Protein AF-A0A1W9Q109-F1 (afdb_monomer_lite)

Sequence (215 aa):
MAVRHGTGKEAVAGGRSQRMLMDFLLQLFREHYTFASALVQYGVYITSGLLFLNGLWISLKALRWLWKVDDKDIKEQVGTELYIDDPLIVTVVKAFCGATANHGDAVDPAFVADATRQLAENFFETRFMEPLTMSSNLLPPLGFIGTVFGMILIFLAKVNPGSELNTIGLGAALFTTLAALVLFVILEIIKMWLVRLCRKRIEEGLMAAEELTGS

Secondary structure (DSSP, 8-state):
------SSSHHHHHHHHHHHHHHHHHHHHHHTHHHHHHHHHHHHHHHHHHHHHHHHHHHHHHHHHT----HHHHHHHTTS---TTS-HHHHHHHHHHHHHHHHGGGS-HHHHHHHHHHHHHHHHIIIIIHHHHHHHHHHHHHHHHHHHHHHHHHHHTT--TTSHHHHHHHHHHHHHHHHHHHHHHHHHHHHHHHHHHHHHHHHHHHHHHHHHH--

Radius of gyration: 28.99 Å; chains: 1; bounding box: 58×76×69 Å

Structure (mmCIF, N/CA/C/O backbone):
data_AF-A0A1W9Q109-F1
#
_entry.id   AF-A0A1W9Q109-F1
#
loop_
_atom_site.group_PDB
_atom_site.id
_atom_site.type_symbol
_atom_site.label_atom_id
_atom_site.label_alt_id
_atom_site.label_comp_id
_atom_site.label_asym_id
_atom_site.label_entity_id
_atom_site.label_seq_id
_atom_site.pdbx_PDB_ins_code
_atom_site.Cartn_x
_atom_site.Cartn_y
_atom_site.Cartn_z
_atom_site.occupancy
_atom_site.B_iso_or_equiv
_atom_site.auth_seq_id
_atom_site.auth_comp_id
_atom_site.auth_asym_id
_atom_site.auth_atom_id
_atom_site.pdbx_PDB_model_num
ATOM 1 N N . MET A 1 1 ? -13.641 65.318 30.552 1.00 42.44 1 MET A N 1
ATOM 2 C CA . MET A 1 1 ? -12.642 64.354 30.041 1.00 42.44 1 MET A CA 1
ATOM 3 C C . MET A 1 1 ? -13.306 62.984 30.006 1.00 42.44 1 MET A C 1
ATOM 5 O O . MET A 1 1 ? -14.048 62.670 30.926 1.00 42.44 1 MET A O 1
ATOM 9 N N . ALA A 1 2 ? -13.194 62.294 28.875 1.00 42.19 2 ALA A N 1
ATOM 10 C CA . ALA A 1 2 ? -14.172 61.336 28.369 1.00 42.19 2 ALA A CA 1
ATOM 11 C C . ALA A 1 2 ? -14.159 59.936 29.015 1.00 42.19 2 ALA A C 1
ATOM 13 O O . ALA A 1 2 ? -13.131 59.420 29.440 1.00 42.19 2 ALA A O 1
ATOM 14 N N . VAL A 1 3 ? -15.354 59.344 28.984 1.00 51.78 3 VAL A N 1
ATOM 15 C CA . VAL A 1 3 ? -15.753 57.951 29.228 1.00 51.78 3 VAL A CA 1
ATOM 16 C C . VAL A 1 3 ? -14.905 56.940 28.446 1.00 51.78 3 VAL A C 1
ATOM 18 O O . VAL A 1 3 ? -14.773 57.089 27.235 1.00 51.78 3 VAL A O 1
ATOM 21 N N . ARG A 1 4 ? -14.487 55.837 29.090 1.00 44.09 4 ARG A N 1
ATOM 22 C CA . ARG A 1 4 ? -14.437 54.489 28.481 1.00 44.09 4 ARG A CA 1
ATOM 23 C C . ARG A 1 4 ? -14.649 53.400 29.541 1.00 44.09 4 ARG A C 1
ATOM 25 O O . ARG A 1 4 ? -13.716 52.958 30.198 1.00 44.09 4 ARG A O 1
ATOM 32 N N . HIS A 1 5 ? -15.896 52.954 29.660 1.00 50.53 5 HIS A N 1
ATOM 33 C CA . HIS A 1 5 ? -16.287 51.683 30.269 1.00 50.53 5 HIS A CA 1
ATOM 34 C C . HIS A 1 5 ? -16.799 50.802 29.127 1.00 50.53 5 HIS A C 1
ATOM 36 O O . HIS A 1 5 ? -17.808 51.138 28.511 1.00 50.53 5 HIS A O 1
ATOM 42 N N . GLY A 1 6 ? -16.120 49.700 28.815 1.00 54.47 6 GLY A N 1
ATOM 43 C CA . GLY A 1 6 ? -16.631 48.765 27.815 1.00 54.47 6 GLY A CA 1
ATOM 44 C C . GLY A 1 6 ? -15.594 47.784 27.305 1.00 54.47 6 GLY A C 1
ATOM 45 O O . GLY A 1 6 ? -15.072 48.005 26.228 1.00 54.47 6 GLY A O 1
ATOM 46 N N . THR A 1 7 ? -15.338 46.713 28.062 1.00 51.22 7 THR A N 1
ATOM 47 C CA . THR A 1 7 ? -14.743 45.445 27.584 1.00 51.22 7 THR A CA 1
ATOM 48 C C . THR A 1 7 ? -14.826 44.397 28.706 1.00 51.22 7 THR A C 1
ATOM 50 O O . THR A 1 7 ? -13.846 44.071 29.361 1.00 51.22 7 THR A O 1
ATOM 53 N N . GLY A 1 8 ? -16.025 43.888 29.003 1.00 48.22 8 GLY A N 1
ATOM 54 C CA . GLY A 1 8 ? -16.172 42.849 30.041 1.00 48.22 8 GLY A CA 1
ATOM 55 C C . GLY A 1 8 ? -17.355 41.897 29.882 1.00 48.22 8 GLY A C 1
ATOM 56 O O . GLY A 1 8 ? -17.360 40.829 30.486 1.00 48.22 8 GLY A O 1
ATOM 57 N N . LYS A 1 9 ? -18.354 42.237 29.058 1.00 47.84 9 LYS A N 1
ATOM 58 C CA . LYS A 1 9 ? -19.561 41.409 28.894 1.00 47.84 9 LYS A CA 1
ATOM 59 C C . LYS A 1 9 ? -19.466 40.359 27.781 1.00 47.84 9 LYS A C 1
ATOM 61 O O . LYS A 1 9 ? -20.185 39.369 27.850 1.00 47.84 9 LYS A O 1
ATOM 66 N N . GLU A 1 10 ? -18.561 40.507 26.814 1.00 46.16 10 GLU A N 1
ATOM 67 C CA . GLU A 1 10 ? -18.490 39.584 25.667 1.00 46.16 10 GLU A CA 1
ATOM 68 C C . GLU A 1 10 ? -17.709 38.290 25.961 1.00 46.16 10 GLU A C 1
ATOM 70 O O . GLU A 1 10 ? -18.103 37.220 25.504 1.00 46.16 10 GLU A O 1
ATOM 75 N N . ALA A 1 11 ? -16.687 38.330 26.825 1.00 48.56 11 ALA A N 1
ATOM 76 C CA . ALA A 1 11 ? -15.915 37.136 27.196 1.00 48.56 11 ALA A CA 1
ATOM 77 C C . ALA A 1 11 ? -16.698 36.139 28.083 1.00 48.56 11 ALA A C 1
ATOM 79 O O . ALA A 1 11 ? -16.413 34.943 28.093 1.00 48.56 11 ALA A O 1
ATOM 80 N N . VAL A 1 12 ? -17.718 36.609 28.813 1.00 52.19 12 VAL A N 1
ATOM 81 C CA . VAL A 1 12 ? -18.524 35.778 29.730 1.00 52.19 12 VAL A CA 1
ATOM 82 C C . VAL A 1 12 ? -19.648 35.034 28.993 1.00 52.19 12 VAL A C 1
ATOM 84 O O . VAL A 1 12 ? -20.048 33.946 29.411 1.00 52.19 12 VAL A O 1
ATOM 87 N N . ALA A 1 13 ? -20.139 35.576 27.874 1.00 52.56 13 ALA A N 1
ATOM 88 C CA . ALA A 1 13 ? -21.222 34.975 27.095 1.00 52.56 13 ALA A CA 1
ATOM 89 C C . ALA A 1 13 ? -20.764 33.729 26.310 1.00 52.56 13 ALA A C 1
ATOM 91 O O . ALA A 1 13 ? -21.443 32.700 26.344 1.00 52.56 13 ALA A O 1
ATOM 92 N N . GLY A 1 14 ? -19.574 33.771 25.693 1.00 55.56 14 GLY A N 1
ATOM 93 C CA . GLY A 1 14 ? -19.016 32.636 24.941 1.00 55.56 14 GLY A CA 1
ATOM 94 C C . GLY A 1 14 ? -18.761 31.397 25.810 1.00 55.56 14 GLY A C 1
ATOM 95 O O . GLY A 1 14 ? -19.144 30.283 25.450 1.00 55.56 14 GLY A O 1
ATOM 96 N N . GLY A 1 15 ? -18.223 31.594 27.020 1.00 58.22 15 GLY A N 1
ATOM 97 C CA . GLY A 1 15 ? -17.950 30.506 27.967 1.00 58.22 15 GLY A CA 1
ATOM 98 C C . GLY A 1 15 ? -19.192 29.898 28.633 1.00 58.22 15 GLY A C 1
ATOM 99 O O . GLY A 1 15 ? -19.094 28.830 29.239 1.00 58.22 15 GLY A O 1
ATOM 100 N N . ARG A 1 16 ? -20.358 30.556 28.554 1.00 64.75 16 ARG A N 1
ATOM 101 C CA . ARG A 1 16 ? -21.637 30.032 29.068 1.00 64.75 16 ARG A CA 1
ATOM 102 C C . ARG A 1 16 ? -22.371 29.212 28.008 1.00 64.75 16 ARG A C 1
ATOM 104 O O . ARG A 1 16 ? -22.942 28.180 28.340 1.00 64.75 16 ARG A O 1
ATOM 111 N N . SER A 1 17 ? -22.284 29.632 26.743 1.00 67.25 17 SER A N 1
ATOM 112 C CA . SER A 1 17 ? -22.828 28.886 25.604 1.00 67.25 17 SER A CA 1
ATOM 113 C C . SER A 1 17 ? -22.067 27.582 25.356 1.00 67.25 17 SER A C 1
ATOM 115 O O . SER A 1 17 ? -22.699 26.550 25.167 1.00 67.25 17 SER A O 1
ATOM 117 N N . GLN A 1 18 ? -20.728 27.588 25.425 1.00 70.81 18 GLN A N 1
ATOM 118 C CA . GLN A 1 18 ? -19.941 26.349 25.314 1.00 70.81 18 GLN A CA 1
ATOM 119 C C . GLN A 1 18 ? -20.195 25.380 26.472 1.00 70.81 18 GLN A C 1
ATOM 121 O O . GLN A 1 18 ? -20.257 24.177 26.245 1.00 70.81 18 GLN A O 1
ATOM 126 N N . ARG A 1 19 ? -20.381 25.889 27.699 1.00 73.69 19 ARG A N 1
ATOM 127 C CA . ARG A 1 19 ? -20.730 25.046 28.852 1.00 73.69 19 ARG A CA 1
ATOM 128 C C . ARG A 1 19 ? -22.109 24.416 28.703 1.00 73.69 19 ARG A C 1
ATOM 130 O O . ARG A 1 19 ? -22.207 23.210 28.834 1.00 73.69 19 ARG A O 1
ATOM 137 N N . MET A 1 20 ? -23.129 25.183 28.309 1.00 76.56 20 MET A N 1
ATOM 138 C CA . MET A 1 20 ? -24.459 24.620 28.035 1.00 76.56 20 MET A CA 1
ATOM 139 C C . MET A 1 20 ? -24.446 23.580 26.910 1.00 76.56 20 MET A C 1
ATOM 141 O O . MET A 1 20 ? -25.119 22.563 27.021 1.00 76.56 20 MET A O 1
ATOM 145 N N . LEU A 1 21 ? -23.676 23.812 25.842 1.00 73.94 21 LEU A N 1
ATOM 146 C CA . LEU A 1 21 ? -23.572 22.873 24.723 1.00 73.94 21 LEU A CA 1
ATOM 147 C C . LEU A 1 21 ? -22.835 21.593 25.146 1.00 73.94 21 LEU A C 1
ATOM 149 O O . LEU A 1 21 ? -23.262 20.497 24.802 1.00 73.94 21 LEU A O 1
ATOM 153 N N . MET A 1 22 ? -21.779 21.721 25.951 1.00 71.56 22 MET A N 1
ATOM 154 C CA . MET A 1 22 ? -21.054 20.583 26.512 1.00 71.56 22 MET A CA 1
ATOM 155 C C . MET A 1 22 ? -21.902 19.795 27.515 1.00 71.56 22 MET A C 1
ATOM 157 O O . MET A 1 22 ? -21.940 18.574 27.429 1.00 71.56 22 MET A O 1
ATOM 161 N N . ASP A 1 23 ? -22.637 20.468 28.401 1.00 77.00 23 ASP A N 1
ATOM 162 C CA . ASP A 1 23 ? -23.540 19.830 29.363 1.00 77.00 23 ASP A CA 1
ATOM 163 C C . ASP A 1 23 ? -24.692 19.111 28.645 1.00 77.00 23 ASP A C 1
ATOM 165 O O . ASP A 1 23 ? -25.004 17.969 28.977 1.00 77.00 23 ASP A O 1
ATOM 169 N N . PHE A 1 24 ? -25.260 19.726 27.601 1.00 76.06 24 PHE A N 1
ATOM 170 C CA . PHE A 1 24 ? -26.281 19.110 26.752 1.00 76.06 24 PHE A CA 1
ATOM 171 C C . PHE A 1 24 ? -25.746 17.882 26.006 1.00 76.06 24 PHE A C 1
ATOM 173 O O . PHE A 1 24 ? -26.381 16.829 26.027 1.00 76.06 24 PHE A O 1
ATOM 180 N N . LEU A 1 25 ? -24.558 17.980 25.394 1.00 69.31 25 LEU A N 1
ATOM 181 C CA . LEU A 1 25 ? -23.915 16.839 24.740 1.00 69.31 25 LEU A CA 1
ATOM 182 C C . LEU A 1 25 ? -23.663 15.718 25.745 1.00 69.31 25 LEU A C 1
ATOM 184 O O . LEU A 1 25 ? -24.035 14.581 25.486 1.00 69.31 25 LEU A O 1
ATOM 188 N N . LEU A 1 26 ? -23.093 16.023 26.910 1.00 68.62 26 LEU A N 1
ATOM 189 C CA . LEU A 1 26 ? -22.832 15.034 27.954 1.00 68.62 26 LEU A CA 1
ATOM 190 C C . LEU A 1 26 ? -24.117 14.359 28.436 1.00 68.62 26 LEU A C 1
ATOM 192 O O . LEU A 1 26 ? -24.116 13.151 28.664 1.00 68.62 26 LEU A O 1
ATOM 196 N N . GLN A 1 27 ? -25.211 15.106 28.568 1.00 71.56 27 GLN A N 1
ATOM 197 C CA . GLN A 1 27 ? -26.499 14.565 28.988 1.00 71.56 27 GLN A CA 1
ATOM 198 C C . GLN A 1 27 ? -27.088 13.629 27.922 1.00 71.56 27 GLN A C 1
ATOM 200 O O . GLN A 1 27 ? -27.487 12.514 28.251 1.00 71.56 27 GLN A O 1
ATOM 205 N N . LEU A 1 28 ? -27.020 14.021 26.647 1.00 67.81 28 LEU A N 1
ATOM 206 C CA . LEU A 1 28 ? -27.484 13.228 25.505 1.00 67.81 28 LEU A CA 1
ATOM 207 C C . LEU A 1 28 ? -26.630 11.961 25.296 1.00 67.81 28 LEU A C 1
ATOM 209 O O . LEU A 1 28 ? -27.160 10.872 25.077 1.00 67.81 28 LEU A O 1
ATOM 213 N N . PHE A 1 29 ? -25.306 12.068 25.452 1.00 66.06 29 PHE A N 1
ATOM 214 C CA . PHE A 1 29 ? -24.382 10.927 25.423 1.00 66.06 29 PHE A CA 1
ATOM 215 C C . PHE A 1 29 ? -24.599 9.968 26.596 1.00 66.06 29 PHE A C 1
ATOM 217 O O . PHE A 1 29 ? -24.426 8.761 26.440 1.00 66.06 29 PHE A O 1
ATOM 224 N N . ARG A 1 30 ? -24.976 10.481 27.770 1.00 66.62 30 ARG A N 1
ATOM 225 C CA . ARG A 1 30 ? -25.246 9.660 28.954 1.00 66.62 30 ARG A CA 1
ATOM 226 C C . ARG A 1 30 ? -26.548 8.875 28.823 1.00 66.62 30 ARG A C 1
ATOM 228 O O . ARG A 1 30 ? -26.600 7.727 29.252 1.00 66.62 30 ARG A O 1
ATOM 235 N N . GLU A 1 31 ? -27.569 9.478 28.222 1.00 70.06 31 GLU A N 1
ATOM 236 C CA . GLU A 1 31 ? -28.873 8.845 27.997 1.00 70.06 31 GLU A CA 1
ATOM 237 C C . GLU A 1 31 ? -28.822 7.786 26.878 1.00 70.06 31 GLU A C 1
ATOM 239 O O . GLU A 1 31 ? -29.506 6.766 26.950 1.00 70.06 31 GLU A O 1
ATOM 244 N N . HIS A 1 32 ? -27.935 7.967 25.889 1.00 74.50 32 HIS A N 1
ATOM 245 C CA . HIS A 1 32 ? -27.794 7.087 24.721 1.00 74.50 32 HIS A CA 1
ATOM 246 C C . HIS A 1 32 ? -26.377 6.506 24.539 1.00 74.50 32 HIS A C 1
ATOM 248 O O . HIS A 1 32 ? -25.882 6.387 23.415 1.00 74.50 32 HIS A O 1
ATOM 254 N N . TYR A 1 33 ? -25.707 6.117 25.628 1.00 70.88 33 TYR A N 1
ATOM 255 C CA . TYR A 1 33 ? -24.295 5.696 25.589 1.00 70.88 33 TYR A CA 1
ATOM 256 C C . TYR A 1 33 ? -24.029 4.474 24.689 1.00 70.88 33 TYR A C 1
ATOM 258 O O . TYR A 1 33 ? -23.012 4.428 23.995 1.00 70.88 33 TYR A O 1
ATOM 266 N N . THR A 1 34 ? -24.942 3.497 24.659 1.00 71.19 34 THR A N 1
ATOM 267 C CA . THR A 1 34 ? -24.826 2.299 23.808 1.00 71.19 34 THR A CA 1
ATOM 268 C C . THR A 1 34 ? -24.889 2.659 22.330 1.00 71.19 34 THR A C 1
ATOM 270 O O . THR A 1 34 ? -24.078 2.180 21.539 1.00 71.19 34 THR A O 1
ATOM 273 N N . PHE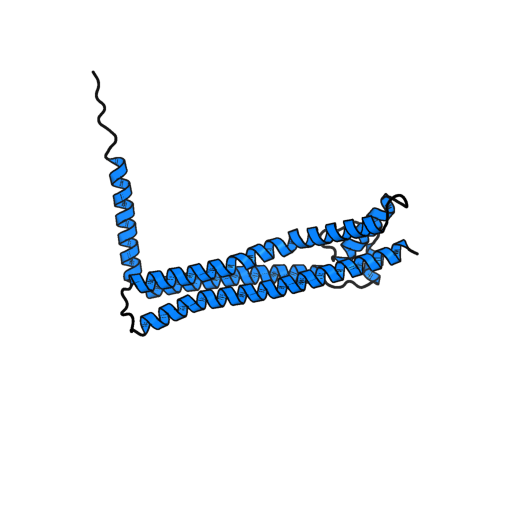 A 1 35 ? -25.811 3.550 21.964 1.00 77.62 35 PHE A N 1
ATOM 274 C CA . PHE A 1 35 ? -25.971 4.038 20.599 1.00 77.62 35 PHE A CA 1
ATOM 275 C C . PHE A 1 35 ? -24.762 4.865 20.154 1.00 77.62 35 PHE A C 1
ATOM 277 O O . PHE A 1 35 ? -24.224 4.638 19.073 1.00 77.62 35 PHE A O 1
ATOM 284 N N . ALA A 1 36 ? -24.282 5.771 21.008 1.00 75.50 36 ALA A N 1
ATOM 285 C CA . ALA A 1 36 ? -23.093 6.572 20.745 1.00 75.50 36 ALA A CA 1
ATOM 286 C C . ALA A 1 36 ? -21.836 5.711 20.535 1.00 75.50 36 ALA A C 1
ATOM 288 O O . ALA A 1 36 ? -21.070 5.945 19.600 1.00 75.50 36 ALA A O 1
ATOM 289 N N . SER A 1 37 ? -21.640 4.692 21.378 1.00 75.62 37 SER A N 1
ATOM 290 C CA . SER A 1 37 ? -20.513 3.763 21.263 1.00 75.62 37 SER A CA 1
ATOM 291 C C . SER A 1 37 ? -20.575 2.965 19.967 1.00 75.62 37 SER A C 1
ATOM 293 O O . SER A 1 37 ? -19.591 2.923 19.227 1.00 75.62 37 SER A O 1
ATOM 295 N N . ALA A 1 38 ? -21.750 2.418 19.644 1.00 79.44 38 ALA A N 1
ATOM 296 C CA . ALA A 1 38 ? -21.966 1.698 18.399 1.00 79.44 38 ALA A CA 1
ATOM 297 C C . ALA A 1 38 ? -21.691 2.593 17.183 1.00 79.44 38 ALA A C 1
ATOM 299 O O . ALA A 1 38 ? -20.982 2.180 16.273 1.00 79.44 38 ALA A O 1
ATOM 300 N N . LEU A 1 39 ? -22.186 3.834 17.178 1.00 85.12 39 LEU A N 1
ATOM 301 C CA . LEU A 1 39 ? -21.997 4.768 16.067 1.00 85.12 39 LEU A CA 1
ATOM 302 C C . LEU A 1 39 ? -20.516 5.076 15.820 1.00 85.12 39 LEU A C 1
ATOM 304 O O . LEU A 1 39 ? -20.073 5.056 14.672 1.00 85.12 39 LEU A O 1
ATOM 308 N N . VAL A 1 40 ? -19.735 5.300 16.881 1.00 83.19 40 VAL A N 1
ATOM 309 C CA . VAL A 1 40 ? -18.287 5.522 16.750 1.00 83.19 40 VAL A CA 1
ATOM 310 C C . VAL A 1 40 ? -17.579 4.264 16.248 1.00 83.19 40 VAL A C 1
ATOM 312 O O . VAL A 1 40 ? -16.771 4.354 15.327 1.00 83.19 40 VAL A O 1
ATOM 315 N N . GLN A 1 41 ? -17.900 3.089 16.797 1.00 84.06 41 GLN A N 1
ATOM 316 C CA . GLN A 1 41 ? -17.313 1.821 16.349 1.00 84.06 41 GLN A CA 1
ATOM 317 C C . GLN A 1 41 ? -17.624 1.547 14.874 1.00 84.06 41 GLN A C 1
ATOM 319 O O . GLN A 1 41 ? -16.712 1.257 14.102 1.00 84.06 41 GLN A O 1
ATOM 324 N N . TYR A 1 42 ? -18.879 1.721 14.450 1.00 88.06 42 TYR A N 1
ATOM 325 C CA . TYR A 1 42 ? -19.272 1.615 13.044 1.00 88.06 42 TYR A CA 1
ATOM 326 C C . TYR A 1 42 ? -18.544 2.635 12.171 1.00 88.06 42 TYR A C 1
ATOM 328 O O . TYR A 1 42 ? -18.054 2.270 11.105 1.00 88.06 42 TYR A O 1
ATOM 336 N N . GLY A 1 43 ? -18.413 3.885 12.620 1.00 89.44 43 GLY A N 1
ATOM 337 C CA . GLY A 1 43 ? -17.662 4.913 11.899 1.00 89.44 43 GLY A CA 1
ATOM 338 C C . GLY A 1 43 ? -16.199 4.521 11.680 1.00 89.44 43 GLY A C 1
ATOM 339 O O . GLY A 1 43 ? -15.684 4.637 10.564 1.00 89.44 43 GLY A O 1
ATOM 340 N N . VAL A 1 44 ? -15.547 3.983 12.714 1.00 89.69 44 VAL A N 1
ATOM 341 C CA . VAL A 1 44 ? -14.172 3.471 12.642 1.00 89.69 44 VAL A CA 1
ATOM 342 C C . VAL A 1 44 ? -14.080 2.270 11.702 1.00 89.69 44 VAL A C 1
ATOM 344 O O . VAL A 1 44 ? -13.199 2.257 10.843 1.00 89.69 44 VAL A O 1
ATOM 347 N N . TYR A 1 45 ? -14.992 1.297 11.789 1.00 90.88 45 TYR A N 1
ATOM 348 C CA . TYR A 1 45 ? -14.993 0.132 10.898 1.00 90.88 45 TYR A CA 1
ATOM 349 C C . TYR A 1 45 ? -15.229 0.497 9.435 1.00 90.88 45 TYR A C 1
ATOM 351 O O . TYR A 1 45 ? -14.493 0.027 8.572 1.00 90.88 45 TYR A O 1
ATOM 359 N N . ILE A 1 46 ? -16.212 1.354 9.148 1.00 93.44 46 ILE A N 1
ATOM 360 C CA . ILE A 1 46 ? -16.522 1.791 7.783 1.00 93.44 46 ILE A CA 1
ATOM 361 C C . ILE A 1 46 ? -15.330 2.547 7.203 1.00 93.44 46 ILE A C 1
ATOM 363 O O . ILE A 1 46 ? -14.877 2.227 6.108 1.00 93.44 46 ILE A O 1
ATOM 367 N N . THR A 1 47 ? -14.775 3.504 7.948 1.00 93.12 47 THR A N 1
ATOM 368 C CA . THR A 1 47 ? -13.634 4.298 7.474 1.00 93.12 47 THR A CA 1
ATOM 369 C C . THR A 1 47 ? -12.395 3.423 7.276 1.00 93.12 47 THR A C 1
ATOM 371 O O . THR A 1 47 ? -11.732 3.529 6.247 1.00 93.12 47 THR A O 1
ATOM 374 N N . SER A 1 48 ? -12.116 2.499 8.205 1.00 92.12 48 SER A N 1
ATOM 375 C CA . SER A 1 48 ? -10.996 1.553 8.082 1.00 92.12 48 SER A CA 1
ATOM 376 C C . SER A 1 48 ? -11.179 0.629 6.879 1.00 92.12 48 SER A C 1
ATOM 378 O O . SER A 1 48 ? -10.239 0.403 6.121 1.00 92.12 48 SER A O 1
ATOM 380 N N . GLY A 1 49 ? -12.399 0.130 6.667 1.00 92.25 49 GLY A N 1
ATOM 381 C CA . GLY A 1 49 ? -12.750 -0.694 5.515 1.00 92.25 49 GLY A CA 1
ATOM 382 C C . GLY A 1 49 ? -12.592 0.057 4.195 1.00 92.25 49 GLY A C 1
ATOM 383 O O . GLY A 1 49 ? -12.008 -0.479 3.260 1.00 92.25 49 GLY A O 1
ATOM 384 N N . LEU A 1 50 ? -13.038 1.314 4.120 1.00 94.94 50 LEU A N 1
ATOM 385 C CA . LEU A 1 50 ? -12.879 2.154 2.930 1.00 94.94 50 LEU A CA 1
ATOM 386 C C . LEU A 1 50 ? -11.406 2.444 2.620 1.00 94.94 50 LEU A C 1
ATOM 388 O O . LEU A 1 50 ? -10.994 2.313 1.468 1.00 94.94 50 LEU A O 1
ATOM 392 N N . LEU A 1 51 ? -10.602 2.785 3.633 1.00 93.56 51 LEU A N 1
ATOM 393 C CA . LEU A 1 51 ? -9.156 2.979 3.473 1.00 93.56 51 LEU A CA 1
ATOM 394 C C . LEU A 1 51 ? -8.469 1.697 2.998 1.00 93.56 51 LEU A C 1
ATOM 396 O O . LEU A 1 51 ? -7.648 1.735 2.082 1.00 93.56 51 LEU A O 1
ATOM 400 N N . PHE A 1 52 ? -8.844 0.556 3.575 1.00 94.38 52 PHE A N 1
ATOM 401 C CA . PHE A 1 52 ? -8.307 -0.738 3.180 1.00 94.38 52 PHE A CA 1
ATOM 402 C C . PHE A 1 52 ? -8.678 -1.108 1.739 1.00 94.38 52 PHE A C 1
ATOM 404 O O . PHE A 1 52 ? -7.805 -1.494 0.966 1.00 94.38 52 PHE A O 1
ATOM 411 N N . LEU A 1 53 ? -9.945 -0.949 1.349 1.00 95.38 53 LEU A N 1
ATOM 412 C CA . LEU A 1 53 ? -10.404 -1.216 -0.017 1.00 95.38 53 LEU A CA 1
ATOM 413 C C . LEU A 1 53 ? -9.725 -0.296 -1.036 1.00 95.38 53 LEU A C 1
ATOM 415 O O . LEU A 1 53 ? -9.357 -0.756 -2.115 1.00 95.38 53 LEU A O 1
ATOM 419 N N . ASN A 1 54 ? -9.508 0.975 -0.689 1.00 94.00 54 ASN A N 1
ATOM 420 C CA . ASN A 1 54 ? -8.739 1.898 -1.518 1.00 94.00 54 ASN A CA 1
ATOM 421 C C . ASN A 1 54 ? -7.284 1.417 -1.684 1.00 94.00 54 ASN A C 1
ATOM 423 O O . ASN A 1 54 ? -6.807 1.262 -2.808 1.00 94.00 54 ASN A O 1
ATOM 427 N N . GLY A 1 55 ? -6.607 1.070 -0.584 1.00 92.19 55 GLY A N 1
ATOM 428 C CA . GLY A 1 55 ? -5.253 0.508 -0.627 1.00 92.19 55 GLY A CA 1
ATOM 429 C C . GLY A 1 55 ? -5.165 -0.782 -1.452 1.00 92.19 55 GLY A C 1
ATOM 430 O O . GLY A 1 55 ? -4.247 -0.957 -2.258 1.00 92.19 55 GLY A O 1
ATOM 431 N N . LEU A 1 56 ? -6.158 -1.663 -1.330 1.00 93.81 56 LEU A N 1
ATOM 432 C CA . LEU A 1 56 ? -6.245 -2.890 -2.117 1.00 93.81 56 LEU A CA 1
ATOM 433 C C . LEU A 1 56 ? -6.443 -2.590 -3.610 1.00 93.81 56 LEU A C 1
ATOM 435 O O . LEU A 1 56 ? -5.790 -3.195 -4.456 1.00 93.81 56 LEU A O 1
ATOM 439 N N . TRP A 1 57 ? -7.294 -1.622 -3.947 1.00 93.81 57 TRP A N 1
ATOM 440 C CA . TRP A 1 57 ? -7.522 -1.196 -5.326 1.00 93.81 57 TRP A CA 1
ATOM 441 C C . TRP A 1 57 ? -6.261 -0.614 -5.978 1.00 93.81 57 TRP A C 1
ATOM 443 O O . TRP A 1 57 ? -5.929 -0.970 -7.111 1.00 93.81 57 TRP A O 1
ATOM 453 N N . ILE A 1 58 ? -5.519 0.233 -5.258 1.00 92.00 58 ILE A N 1
ATOM 454 C CA . ILE A 1 58 ? -4.227 0.771 -5.717 1.00 92.00 58 ILE A CA 1
ATOM 455 C C . ILE A 1 58 ? -3.224 -0.366 -5.918 1.00 92.00 58 ILE A C 1
ATOM 457 O O . ILE A 1 58 ? -2.534 -0.406 -6.934 1.00 92.00 58 ILE A O 1
ATOM 461 N N . SER A 1 59 ? -3.197 -1.331 -5.000 1.00 92.25 59 SER A N 1
ATOM 462 C CA . SER A 1 59 ? -2.329 -2.508 -5.089 1.00 92.25 59 SER A CA 1
ATOM 463 C C . SER A 1 59 ? -2.649 -3.374 -6.314 1.00 92.25 59 SER A C 1
ATOM 465 O O . SER A 1 59 ? -1.737 -3.848 -6.987 1.00 92.25 59 SER A O 1
ATOM 467 N N . LEU A 1 60 ? -3.930 -3.540 -6.663 1.00 92.25 60 LEU A N 1
ATOM 468 C CA . LEU A 1 60 ? -4.350 -4.233 -7.887 1.00 92.25 60 LEU A CA 1
ATOM 469 C C . LEU A 1 60 ? -3.937 -3.473 -9.152 1.00 92.25 60 LEU A C 1
ATOM 471 O O . LEU A 1 60 ? -3.512 -4.097 -10.123 1.00 92.25 60 LEU A O 1
ATOM 475 N N . LYS A 1 61 ? -4.030 -2.138 -9.152 1.00 89.81 61 LYS A N 1
ATOM 476 C CA . LYS A 1 61 ? -3.525 -1.310 -10.258 1.00 89.81 61 LYS A CA 1
ATOM 477 C C . LYS A 1 61 ? -2.011 -1.438 -10.413 1.00 89.81 61 LYS A C 1
ATOM 479 O O . LYS A 1 61 ? -1.547 -1.663 -11.525 1.00 89.81 61 LYS A O 1
ATOM 484 N N . ALA A 1 62 ? -1.270 -1.368 -9.308 1.00 90.75 62 ALA A N 1
ATOM 485 C CA . ALA A 1 62 ? 0.175 -1.570 -9.294 1.00 90.75 62 ALA A CA 1
ATOM 486 C C . ALA A 1 62 ? 0.541 -2.962 -9.826 1.00 90.75 62 ALA A C 1
ATOM 488 O O . ALA A 1 62 ? 1.424 -3.092 -10.663 1.00 90.75 62 ALA A O 1
ATOM 489 N N . LEU A 1 63 ? -0.187 -4.004 -9.411 1.00 91.25 63 LEU A N 1
ATOM 490 C CA . LEU A 1 63 ? 0.037 -5.363 -9.897 1.00 91.25 63 LEU A CA 1
ATOM 491 C C . LEU A 1 63 ? -0.229 -5.502 -11.400 1.00 91.25 63 LEU A C 1
ATOM 493 O O . LEU A 1 63 ? 0.543 -6.163 -12.086 1.00 91.25 63 LEU A O 1
ATOM 497 N N . ARG A 1 64 ? -1.294 -4.879 -11.919 1.00 87.56 64 ARG A N 1
ATOM 498 C CA . ARG A 1 64 ? -1.564 -4.857 -13.365 1.00 87.56 64 ARG A CA 1
ATOM 499 C C . ARG A 1 64 ? -0.452 -4.152 -14.135 1.00 87.56 64 ARG A C 1
ATOM 501 O O . ARG A 1 64 ? -0.058 -4.636 -15.186 1.00 87.56 64 ARG A O 1
ATOM 508 N N . TRP A 1 65 ? 0.071 -3.059 -13.592 1.00 86.31 65 TRP A N 1
ATOM 509 C CA . TRP A 1 65 ? 1.182 -2.318 -14.189 1.00 86.31 65 TRP A CA 1
ATOM 510 C C . TRP A 1 65 ? 2.512 -3.096 -14.154 1.00 86.31 65 TRP A C 1
ATOM 512 O O . TRP A 1 65 ? 3.330 -2.994 -15.064 1.00 86.31 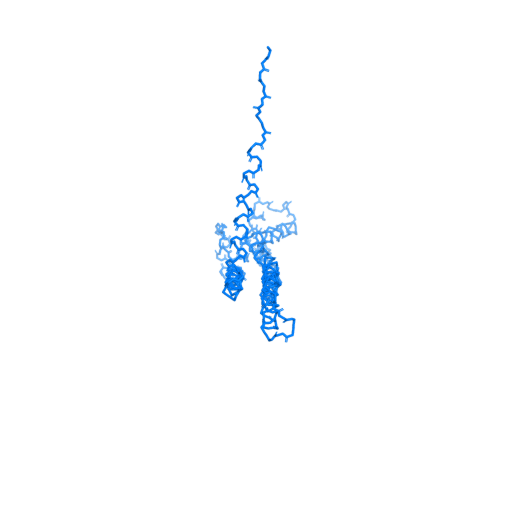65 TRP A O 1
ATOM 522 N N . LEU A 1 66 ? 2.696 -3.933 -13.128 1.00 87.00 66 LEU A N 1
ATOM 523 C CA . LEU A 1 66 ? 3.824 -4.858 -12.964 1.00 87.00 66 LEU A CA 1
ATOM 524 C C . LEU A 1 66 ? 3.626 -6.214 -13.660 1.00 87.00 66 LEU A C 1
ATOM 526 O O . LEU A 1 66 ? 4.464 -7.120 -13.514 1.00 87.00 66 LEU A O 1
ATOM 530 N N . TRP A 1 67 ? 2.500 -6.411 -14.347 1.00 82.62 67 TRP A N 1
ATOM 531 C CA . TRP A 1 67 ? 2.204 -7.692 -14.964 1.00 82.62 67 TRP A CA 1
ATOM 532 C C . TRP A 1 67 ? 3.173 -7.948 -16.123 1.00 82.62 67 TRP A C 1
ATOM 534 O O . TRP A 1 67 ? 3.674 -7.027 -16.764 1.00 82.62 67 TRP A O 1
ATOM 544 N N . LYS A 1 68 ? 3.508 -9.223 -16.330 1.00 71.94 68 LYS A N 1
ATOM 545 C CA . LYS A 1 68 ? 4.488 -9.639 -17.327 1.00 71.94 68 LYS A CA 1
ATOM 546 C C . LYS A 1 68 ? 3.909 -9.400 -18.720 1.00 71.94 68 LYS A C 1
ATOM 548 O O . LYS A 1 68 ? 2.768 -9.779 -18.968 1.00 71.94 68 LYS A O 1
ATOM 553 N N . VAL A 1 69 ? 4.730 -8.841 -19.595 1.00 76.38 69 VAL A N 1
ATOM 554 C CA . VAL A 1 69 ? 4.474 -8.712 -21.032 1.00 76.38 69 VAL A CA 1
ATOM 555 C C . VAL A 1 69 ? 5.332 -9.755 -21.754 1.00 76.38 69 VAL A C 1
ATOM 557 O O . VAL A 1 69 ? 6.404 -10.101 -21.253 1.00 76.38 69 VAL A O 1
ATOM 560 N N . ASP A 1 70 ? 4.836 -10.322 -22.854 1.00 73.81 70 ASP A N 1
ATOM 561 C CA . ASP A 1 70 ? 5.599 -11.279 -23.666 1.00 73.81 70 ASP A CA 1
ATOM 562 C C . ASP A 1 70 ? 6.733 -10.550 -24.411 1.00 73.81 70 ASP A C 1
ATOM 564 O O . ASP A 1 70 ? 6.575 -9.405 -24.834 1.00 73.81 70 ASP A O 1
ATOM 568 N N . ASP A 1 71 ? 7.871 -11.213 -24.606 1.00 66.38 71 ASP A N 1
ATOM 569 C CA . ASP A 1 71 ? 9.061 -10.631 -25.241 1.00 66.38 71 ASP A CA 1
ATOM 570 C C . ASP A 1 71 ? 8.778 -10.193 -26.689 1.00 66.38 71 ASP A C 1
ATOM 572 O O . ASP A 1 71 ? 9.402 -9.265 -27.208 1.00 66.38 71 ASP A O 1
ATOM 576 N N . LYS A 1 72 ? 7.797 -10.831 -27.341 1.00 65.50 72 LYS A N 1
ATOM 577 C CA . LYS A 1 72 ? 7.320 -10.443 -28.677 1.00 65.50 72 LYS A CA 1
ATOM 578 C C . LYS A 1 72 ? 6.628 -9.080 -28.676 1.00 65.50 72 LYS A C 1
ATOM 580 O O . LYS A 1 72 ? 6.919 -8.262 -29.544 1.00 65.50 72 LYS A O 1
ATOM 585 N N . ASP A 1 73 ? 5.784 -8.829 -27.679 1.00 70.94 73 ASP A N 1
ATOM 586 C CA . ASP A 1 73 ? 5.049 -7.570 -27.538 1.00 70.94 73 ASP A CA 1
ATOM 587 C C . ASP A 1 73 ? 5.996 -6.426 -27.145 1.00 70.94 73 ASP A C 1
ATOM 589 O O . ASP A 1 73 ? 5.809 -5.285 -27.564 1.00 70.94 73 ASP A O 1
ATOM 593 N N . ILE A 1 74 ? 7.055 -6.732 -26.382 1.00 68.38 74 ILE A N 1
ATOM 594 C CA . ILE A 1 74 ? 8.100 -5.761 -26.031 1.00 68.38 74 ILE A CA 1
ATOM 595 C C . ILE A 1 74 ? 8.792 -5.260 -27.302 1.00 68.38 74 ILE A C 1
ATOM 597 O O . ILE A 1 74 ? 8.864 -4.050 -27.508 1.00 68.38 74 ILE A O 1
ATOM 601 N N . LYS A 1 75 ? 9.244 -6.172 -28.179 1.00 65.62 75 LYS A N 1
ATOM 602 C CA . LYS A 1 75 ? 9.942 -5.832 -29.435 1.00 65.62 75 LYS A CA 1
ATOM 603 C C . LYS A 1 75 ? 9.087 -4.996 -30.386 1.00 65.62 75 LYS A C 1
ATOM 605 O O . LYS A 1 75 ? 9.611 -4.085 -31.021 1.00 65.62 75 LYS A O 1
ATOM 610 N N . GLU A 1 76 ? 7.788 -5.276 -30.463 1.00 69.69 76 GLU A N 1
ATOM 611 C CA . GLU A 1 76 ? 6.849 -4.500 -31.281 1.00 69.69 76 GLU A CA 1
ATOM 612 C C . GLU A 1 76 ? 6.658 -3.072 -30.743 1.00 69.69 76 GLU A C 1
ATOM 614 O O . GLU A 1 76 ? 6.531 -2.125 -31.516 1.00 69.69 76 GLU A O 1
ATOM 619 N N . GLN A 1 77 ? 6.709 -2.891 -29.419 1.00 68.00 77 GLN A N 1
ATOM 620 C CA . GLN A 1 77 ? 6.428 -1.604 -28.783 1.00 68.00 77 GLN A CA 1
ATOM 621 C C . GLN A 1 77 ? 7.642 -0.680 -28.634 1.00 68.00 77 GLN A C 1
ATOM 623 O O . GLN A 1 77 ? 7.432 0.523 -28.463 1.00 68.00 77 GLN A O 1
ATOM 628 N N . VAL A 1 78 ? 8.882 -1.178 -28.733 1.00 67.38 78 VAL A N 1
ATOM 629 C CA . VAL A 1 78 ? 10.119 -0.373 -28.575 1.00 67.38 78 VAL A CA 1
ATOM 630 C C . VAL A 1 78 ? 10.176 0.833 -29.525 1.00 67.38 78 VAL A C 1
ATOM 632 O O . VAL A 1 78 ? 10.713 1.872 -29.156 1.00 67.38 78 VAL A O 1
ATOM 635 N N . GLY A 1 79 ? 9.580 0.736 -30.718 1.00 61.09 79 GLY A N 1
ATOM 636 C CA . GLY A 1 79 ? 9.550 1.820 -31.712 1.00 61.09 79 GLY A CA 1
ATOM 637 C C . GLY A 1 79 ? 8.437 2.861 -31.529 1.00 61.09 79 GLY A C 1
ATOM 638 O O . GLY A 1 79 ? 8.323 3.776 -32.343 1.00 61.09 79 GLY A O 1
ATOM 639 N N . THR A 1 80 ? 7.599 2.725 -30.501 1.00 68.38 80 THR A N 1
ATOM 640 C CA . THR A 1 80 ? 6.425 3.586 -30.268 1.00 68.38 80 THR A CA 1
ATOM 641 C C . THR A 1 80 ? 6.693 4.582 -29.145 1.00 68.38 80 THR A C 1
ATOM 643 O O . THR A 1 80 ? 7.451 4.284 -28.221 1.00 68.38 80 THR A O 1
ATOM 646 N N . GLU A 1 81 ? 6.031 5.744 -29.173 1.00 68.94 81 GLU A N 1
ATOM 647 C CA . GLU A 1 81 ? 6.147 6.745 -28.103 1.00 68.94 81 GLU A CA 1
ATOM 648 C C . GLU A 1 81 ? 5.845 6.154 -26.712 1.00 68.94 81 GLU A C 1
ATOM 650 O O . GLU A 1 81 ? 5.089 5.188 -26.556 1.00 68.94 81 GLU A O 1
ATOM 655 N N . LEU A 1 82 ? 6.484 6.720 -25.685 1.00 65.75 82 LEU A N 1
ATOM 656 C CA . LEU A 1 82 ? 6.322 6.305 -24.294 1.00 65.75 82 LEU A CA 1
ATOM 657 C C . LEU A 1 82 ? 4.922 6.693 -23.798 1.00 65.75 82 LEU A C 1
ATOM 659 O O . LEU A 1 82 ? 4.594 7.881 -23.770 1.00 65.75 82 LEU A O 1
ATOM 663 N N . TYR A 1 83 ? 4.114 5.721 -23.372 1.00 69.31 83 TYR A N 1
ATOM 664 C CA . TYR A 1 83 ? 2.798 5.996 -22.799 1.00 69.31 83 TYR A CA 1
ATOM 665 C C . TYR A 1 83 ? 2.800 5.807 -21.279 1.00 69.31 83 TYR A C 1
ATOM 667 O O . TYR A 1 83 ? 3.463 4.929 -20.733 1.00 69.31 83 TYR A O 1
ATOM 675 N N . ILE A 1 84 ? 2.029 6.639 -20.574 1.00 64.81 84 ILE A N 1
ATOM 676 C CA . ILE A 1 84 ? 1.993 6.685 -19.097 1.00 64.81 84 ILE A CA 1
ATOM 677 C C . ILE A 1 84 ? 1.431 5.393 -18.479 1.00 64.81 84 ILE A C 1
ATOM 679 O O . ILE A 1 84 ? 1.740 5.072 -17.331 1.00 64.81 84 ILE A O 1
ATOM 683 N N . ASP A 1 85 ? 0.608 4.662 -19.228 1.00 71.12 85 ASP A N 1
ATOM 684 C CA . ASP A 1 85 ? -0.010 3.408 -18.788 1.00 71.12 85 ASP A CA 1
ATOM 685 C C . ASP A 1 85 ? 0.694 2.159 -19.352 1.00 71.12 85 ASP A C 1
ATOM 687 O O . ASP A 1 85 ? 0.205 1.045 -19.149 1.00 71.12 85 ASP A O 1
ATOM 691 N N . ASP A 1 86 ? 1.845 2.328 -20.019 1.00 78.62 86 ASP A N 1
ATOM 692 C CA . ASP A 1 86 ? 2.652 1.203 -20.495 1.00 78.62 86 ASP A CA 1
ATOM 693 C C . ASP A 1 86 ? 3.115 0.344 -19.308 1.00 78.62 86 ASP A C 1
ATOM 695 O O . A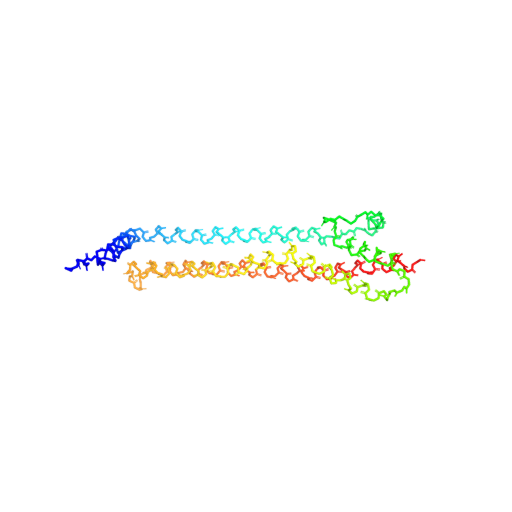SP A 1 86 ? 3.466 0.894 -18.261 1.00 78.62 86 ASP A O 1
ATOM 699 N N . PRO A 1 87 ? 3.150 -0.994 -19.441 1.00 83.31 87 PRO A N 1
ATOM 700 C CA . PRO A 1 87 ? 3.694 -1.871 -18.410 1.00 83.31 87 PRO A CA 1
ATOM 701 C C . PRO A 1 87 ? 5.139 -1.506 -18.064 1.00 83.31 87 PRO A C 1
ATOM 703 O O . PRO A 1 87 ? 5.919 -1.147 -18.946 1.00 83.31 87 PRO A O 1
ATOM 706 N N . LEU A 1 88 ? 5.527 -1.684 -16.797 1.00 85.69 88 LEU A N 1
ATOM 707 C CA . LEU A 1 88 ? 6.830 -1.225 -16.295 1.00 85.69 88 LEU A CA 1
ATOM 708 C C . LEU A 1 88 ? 8.020 -1.706 -17.139 1.00 85.69 88 LEU A C 1
ATOM 710 O O . LEU A 1 88 ? 8.935 -0.932 -17.407 1.00 85.69 88 LEU A O 1
ATOM 714 N N . ILE A 1 89 ? 8.000 -2.971 -17.572 1.00 84.38 89 ILE A N 1
ATOM 715 C CA . ILE A 1 89 ? 9.062 -3.547 -18.412 1.00 84.38 89 ILE A CA 1
ATOM 716 C C . ILE A 1 89 ? 9.215 -2.748 -19.715 1.00 84.38 89 ILE A C 1
ATOM 718 O O . ILE A 1 89 ? 10.329 -2.413 -20.103 1.00 84.38 89 ILE A O 1
ATOM 722 N N . VAL A 1 90 ? 8.104 -2.397 -20.368 1.00 84.31 90 VAL A N 1
ATOM 723 C CA . VAL A 1 90 ? 8.106 -1.636 -21.626 1.00 84.31 90 VAL A CA 1
ATOM 724 C C . VAL A 1 90 ? 8.617 -0.217 -21.392 1.00 84.31 90 VAL A C 1
ATOM 726 O O . VAL A 1 90 ? 9.418 0.279 -22.179 1.00 84.31 90 VAL A O 1
ATOM 729 N N . THR A 1 91 ? 8.214 0.424 -20.290 1.00 85.62 91 THR A N 1
ATOM 730 C CA . THR A 1 91 ? 8.719 1.752 -19.911 1.00 85.62 91 THR A CA 1
ATOM 731 C C . THR A 1 91 ? 10.235 1.743 -19.717 1.00 85.62 91 THR A C 1
ATOM 733 O O . THR A 1 91 ? 10.913 2.637 -20.217 1.00 85.62 91 THR A O 1
ATOM 736 N N . VAL A 1 92 ? 10.771 0.726 -19.033 1.00 87.38 92 VAL A N 1
ATOM 737 C CA . VAL A 1 92 ? 12.216 0.556 -18.808 1.00 87.38 92 VAL A CA 1
ATOM 738 C C . VAL A 1 92 ? 12.954 0.366 -20.131 1.00 87.38 92 VAL A C 1
ATOM 740 O O . VAL A 1 92 ? 13.916 1.084 -20.390 1.00 87.38 92 VAL A O 1
ATOM 743 N N . VAL A 1 93 ? 12.476 -0.533 -20.997 1.00 85.81 93 VAL A N 1
ATOM 744 C CA . VAL A 1 93 ? 13.100 -0.796 -22.304 1.00 85.81 93 VAL A CA 1
ATOM 745 C C . VAL A 1 93 ? 13.093 0.457 -23.180 1.00 85.81 93 VAL A C 1
ATOM 747 O O . VAL A 1 93 ? 14.135 0.851 -23.695 1.00 85.81 93 VAL A O 1
ATOM 750 N N . LYS A 1 94 ? 11.950 1.142 -23.303 1.00 85.81 94 LYS A N 1
ATOM 751 C CA . LYS A 1 94 ? 11.839 2.385 -24.083 1.00 85.81 94 LYS A CA 1
ATOM 752 C C . LYS A 1 94 ? 12.738 3.495 -23.535 1.00 85.81 94 LYS A C 1
ATOM 754 O O . LYS A 1 94 ? 13.379 4.193 -24.316 1.00 85.81 94 LYS A O 1
ATOM 759 N N . ALA A 1 95 ? 12.801 3.664 -22.213 1.00 86.06 95 ALA A N 1
ATOM 760 C CA . ALA A 1 95 ? 13.657 4.669 -21.586 1.00 86.06 95 ALA A CA 1
ATOM 761 C C . ALA A 1 95 ? 15.146 4.380 -21.837 1.00 86.06 95 ALA A C 1
ATOM 763 O O . ALA A 1 95 ? 15.884 5.286 -22.222 1.00 86.06 95 ALA A O 1
ATOM 764 N N . PHE A 1 96 ? 15.567 3.119 -21.704 1.00 85.44 96 PHE A N 1
ATOM 765 C CA . PHE A 1 96 ? 16.948 2.704 -21.942 1.00 85.44 96 PHE A CA 1
ATOM 766 C C . PHE A 1 96 ? 17.347 2.819 -23.423 1.00 85.44 96 PHE A C 1
ATOM 768 O O . PHE A 1 96 ? 18.338 3.474 -23.756 1.00 85.44 96 PHE A O 1
ATOM 775 N N . CYS A 1 97 ? 16.556 2.241 -24.335 1.00 83.19 97 CYS A N 1
ATOM 776 C CA . CYS A 1 97 ? 16.806 2.297 -25.779 1.00 83.19 97 CYS A CA 1
ATOM 777 C C . CYS A 1 97 ? 16.725 3.735 -26.317 1.00 83.19 97 CYS A C 1
ATOM 779 O O . CYS A 1 97 ? 17.532 4.138 -27.149 1.00 83.19 97 CYS A O 1
ATOM 781 N N . GLY A 1 98 ? 15.787 4.545 -25.819 1.00 83.12 98 GLY A N 1
ATOM 782 C CA . GLY A 1 98 ? 15.681 5.955 -26.190 1.00 83.12 98 GLY A CA 1
ATOM 783 C C . GLY A 1 98 ? 16.873 6.785 -25.707 1.00 83.12 98 GLY A C 1
ATOM 784 O O . GLY A 1 98 ? 17.356 7.656 -26.430 1.00 83.12 98 GLY A O 1
ATOM 785 N N . ALA A 1 99 ? 17.385 6.523 -24.503 1.00 83.25 99 ALA A N 1
ATOM 786 C CA . ALA A 1 99 ? 18.554 7.222 -23.978 1.00 83.25 99 ALA A CA 1
ATOM 787 C C . ALA A 1 99 ? 19.834 6.867 -24.753 1.00 83.25 99 ALA A C 1
ATOM 789 O O . ALA A 1 99 ? 20.568 7.777 -25.147 1.00 83.25 99 ALA A O 1
ATOM 790 N N . THR A 1 100 ? 20.056 5.578 -25.029 1.00 82.31 100 THR A N 1
ATOM 791 C CA . THR A 1 100 ? 21.202 5.084 -25.815 1.00 82.31 100 THR A CA 1
ATOM 792 C C . THR A 1 100 ? 21.157 5.568 -27.267 1.00 82.31 100 THR A C 1
ATOM 794 O O . THR A 1 100 ? 22.161 6.070 -27.766 1.00 82.31 100 THR A O 1
ATOM 797 N N . ALA A 1 101 ? 19.994 5.543 -27.927 1.00 80.62 101 ALA A N 1
ATOM 798 C CA . ALA A 1 101 ? 19.848 6.039 -29.299 1.00 80.62 101 ALA A CA 1
ATOM 799 C C . ALA A 1 101 ? 20.132 7.548 -29.439 1.00 80.62 101 ALA A C 1
ATOM 801 O O . ALA A 1 101 ? 20.709 7.978 -30.435 1.00 80.62 101 ALA A O 1
ATOM 802 N N . ASN A 1 102 ? 19.747 8.357 -28.445 1.00 79.94 102 ASN A N 1
ATOM 803 C CA . ASN A 1 102 ? 19.932 9.813 -28.486 1.00 79.94 102 ASN A CA 1
ATOM 804 C C . ASN A 1 102 ? 21.351 10.271 -28.115 1.00 79.94 102 ASN A C 1
ATOM 806 O O . ASN A 1 102 ? 21.755 11.360 -28.520 1.00 79.94 102 ASN A O 1
ATOM 810 N N . HIS A 1 103 ? 22.094 9.479 -27.335 1.00 74.44 103 HIS A N 1
ATOM 811 C CA . HIS A 1 103 ? 23.416 9.867 -26.826 1.00 74.44 103 HIS A CA 1
ATOM 812 C C . HIS A 1 103 ? 24.578 9.064 -27.440 1.00 74.44 103 HIS A C 1
ATOM 814 O O . HIS A 1 103 ? 25.730 9.479 -27.303 1.00 74.44 103 HIS A O 1
ATOM 820 N N . GLY A 1 104 ? 24.295 7.973 -28.163 1.00 66.94 104 GLY A N 1
ATOM 821 C CA . GLY A 1 104 ? 25.297 7.132 -28.825 1.00 66.94 104 GLY A CA 1
ATOM 822 C C . GLY A 1 104 ? 26.343 6.555 -27.861 1.00 66.94 104 GLY A C 1
ATOM 823 O O . GLY A 1 104 ? 26.105 6.452 -26.660 1.00 66.94 104 GLY A O 1
ATOM 824 N N . ASP A 1 105 ? 27.536 6.245 -28.380 1.00 66.62 105 ASP A N 1
ATOM 825 C CA . ASP A 1 105 ? 28.678 5.695 -27.616 1.00 66.62 105 ASP A CA 1
ATOM 826 C C . ASP A 1 105 ? 29.286 6.665 -26.582 1.00 66.62 105 ASP A C 1
ATOM 828 O O . ASP A 1 105 ? 30.241 6.325 -25.883 1.00 66.62 105 ASP A O 1
ATOM 832 N N . ALA A 1 106 ? 28.786 7.900 -26.481 1.00 70.06 106 ALA A N 1
ATOM 833 C CA . ALA A 1 106 ? 29.353 8.910 -25.588 1.00 70.06 106 ALA A CA 1
ATOM 834 C C . ALA A 1 106 ? 28.991 8.693 -24.108 1.00 70.06 106 ALA A C 1
ATOM 836 O O . ALA A 1 106 ? 29.574 9.347 -23.239 1.00 70.06 106 ALA A O 1
ATOM 837 N N . VAL A 1 107 ? 28.029 7.813 -23.810 1.00 76.25 107 VAL A N 1
ATOM 838 C CA . VAL A 1 107 ? 27.525 7.574 -22.454 1.00 76.25 107 VAL A CA 1
ATOM 839 C C . VAL A 1 107 ? 27.719 6.110 -22.079 1.00 76.25 107 VAL A C 1
ATOM 841 O O . VAL A 1 107 ? 27.352 5.214 -22.830 1.00 76.25 107 VAL A O 1
ATOM 844 N N . ASP A 1 108 ? 28.276 5.881 -20.889 1.00 84.75 108 ASP A N 1
ATOM 845 C CA . ASP A 1 108 ? 28.446 4.546 -20.316 1.00 84.75 108 ASP A CA 1
ATOM 846 C C . ASP A 1 108 ? 27.076 3.840 -20.171 1.00 84.75 108 ASP A C 1
ATOM 848 O O . ASP A 1 108 ? 26.200 4.359 -19.465 1.00 84.75 108 ASP A O 1
ATOM 852 N N . PRO A 1 109 ? 26.865 2.663 -20.792 1.00 82.56 109 PRO A N 1
ATOM 853 C CA . PRO A 1 109 ? 25.626 1.896 -20.662 1.00 82.56 109 PRO A CA 1
ATOM 854 C C . PRO A 1 109 ? 25.239 1.602 -19.208 1.00 82.56 109 PRO A C 1
ATOM 856 O O . PRO A 1 109 ? 24.052 1.605 -18.880 1.00 82.56 109 PRO A O 1
ATOM 859 N N . ALA A 1 110 ? 26.219 1.428 -18.313 1.00 86.50 110 ALA A N 1
ATOM 860 C CA . ALA A 1 110 ? 25.959 1.208 -16.892 1.00 86.50 110 ALA A CA 1
ATOM 861 C C . ALA A 1 110 ? 25.312 2.434 -16.227 1.00 86.50 110 ALA A C 1
ATOM 863 O O . ALA A 1 110 ? 24.437 2.290 -15.370 1.00 86.50 110 ALA A O 1
ATOM 864 N N . PHE A 1 111 ? 25.693 3.642 -16.653 1.00 89.44 111 PHE A N 1
ATOM 865 C CA . PHE A 1 111 ? 25.073 4.880 -16.184 1.00 89.44 111 PHE A CA 1
ATOM 866 C C . PHE A 1 111 ? 23.632 5.008 -16.690 1.00 89.44 111 PHE A C 1
ATOM 868 O O . PHE A 1 111 ? 22.738 5.365 -15.924 1.00 89.44 111 PHE A O 1
ATOM 875 N N . VAL A 1 112 ? 23.380 4.672 -17.960 1.00 89.38 112 VAL A N 1
ATOM 876 C CA . VAL A 1 112 ? 22.020 4.689 -18.525 1.00 89.38 112 VAL A CA 1
ATOM 877 C C . VAL A 1 112 ? 21.121 3.663 -17.830 1.00 89.38 112 VAL A C 1
ATOM 879 O O . VAL A 1 112 ? 19.966 3.969 -17.523 1.00 89.38 112 VAL A O 1
ATOM 882 N N . ALA A 1 113 ? 21.645 2.471 -17.532 1.00 88.75 113 ALA A N 1
ATOM 883 C CA . ALA A 1 113 ? 20.928 1.432 -16.796 1.00 88.75 113 ALA A CA 1
ATOM 884 C C . ALA A 1 113 ? 20.544 1.900 -15.386 1.00 88.75 113 ALA A C 1
ATOM 886 O O . ALA A 1 113 ? 19.393 1.741 -14.975 1.00 88.75 113 ALA A O 1
ATOM 887 N N . ASP A 1 114 ? 21.479 2.518 -14.659 1.00 91.31 114 ASP A N 1
ATOM 888 C CA . ASP A 1 114 ? 21.225 3.024 -13.309 1.00 91.31 114 ASP A CA 1
ATOM 889 C C . ASP A 1 114 ? 20.214 4.179 -13.304 1.00 91.31 114 ASP A C 1
ATOM 891 O O . ASP A 1 114 ? 19.240 4.151 -12.549 1.00 91.31 114 ASP A O 1
ATOM 895 N N . ALA A 1 115 ? 20.358 5.136 -14.224 1.00 90.75 115 ALA A N 1
ATOM 896 C CA . ALA A 1 115 ? 19.406 6.233 -14.384 1.00 90.75 115 ALA A CA 1
ATOM 897 C C . ALA A 1 115 ? 17.998 5.723 -14.741 1.00 90.75 115 ALA A C 1
ATOM 899 O O . ALA A 1 115 ? 17.001 6.207 -14.202 1.00 90.75 115 ALA A O 1
ATOM 900 N N . THR A 1 116 ? 17.905 4.712 -15.610 1.00 90.94 116 THR A N 1
ATOM 901 C CA . THR A 1 116 ? 16.629 4.088 -15.989 1.00 90.94 116 THR A CA 1
ATOM 902 C C . THR A 1 116 ? 16.002 3.344 -14.811 1.00 90.94 116 THR A C 1
ATOM 904 O O . THR A 1 116 ? 14.796 3.463 -14.578 1.00 90.94 116 THR A O 1
ATOM 907 N N . ARG A 1 117 ? 16.810 2.622 -14.024 1.00 93.06 117 ARG A N 1
ATOM 908 C CA . ARG A 1 117 ? 16.364 1.969 -12.787 1.00 93.06 117 ARG A CA 1
ATOM 909 C C . ARG A 1 117 ? 15.806 2.997 -11.809 1.00 93.06 117 ARG A C 1
ATOM 911 O O . ARG A 1 117 ? 14.682 2.830 -11.342 1.00 93.06 117 ARG A O 1
ATOM 918 N N . GLN A 1 118 ? 16.543 4.075 -11.552 1.00 92.56 118 GLN A N 1
ATOM 919 C CA . GLN A 1 118 ? 16.120 5.127 -10.632 1.00 92.56 118 GLN A CA 1
ATOM 920 C C . GLN A 1 118 ? 14.841 5.831 -11.109 1.00 92.56 118 GLN A C 1
ATOM 922 O O . GLN A 1 118 ? 13.938 6.074 -10.310 1.00 92.56 118 GLN A O 1
ATOM 927 N N . LEU A 1 119 ? 14.722 6.116 -12.410 1.00 91.25 119 LEU A N 1
ATOM 928 C CA . LEU A 1 119 ? 13.507 6.676 -13.008 1.00 91.25 119 LEU A CA 1
ATOM 929 C C . LEU A 1 119 ? 12.295 5.763 -12.763 1.00 91.25 119 LEU A C 1
ATOM 931 O O . LEU A 1 119 ? 11.247 6.229 -12.316 1.00 91.25 119 LEU A O 1
ATOM 935 N N . ALA A 1 120 ? 12.444 4.468 -13.046 1.00 90.56 120 ALA A N 1
ATOM 936 C CA . ALA A 1 120 ? 11.387 3.477 -12.898 1.00 90.56 120 ALA A CA 1
ATOM 937 C C . ALA A 1 120 ? 10.965 3.275 -11.435 1.00 90.56 120 ALA A C 1
ATOM 939 O O . ALA A 1 120 ? 9.766 3.226 -11.142 1.00 90.56 120 ALA A O 1
ATOM 940 N N . GLU A 1 121 ? 11.931 3.192 -10.515 1.00 92.50 121 GLU A N 1
ATOM 941 C CA . GLU A 1 121 ? 11.664 3.093 -9.078 1.00 92.50 121 GLU A CA 1
ATOM 942 C C . GLU A 1 121 ? 10.924 4.334 -8.566 1.00 92.50 121 GLU A C 1
ATOM 944 O O . GLU A 1 121 ? 9.874 4.186 -7.940 1.00 92.50 121 GLU A O 1
ATOM 949 N N . ASN A 1 122 ? 11.391 5.538 -8.914 1.00 92.06 122 ASN A N 1
ATOM 950 C CA . ASN A 1 122 ? 10.742 6.791 -8.522 1.00 92.06 122 ASN A CA 1
ATOM 951 C C . ASN A 1 122 ? 9.310 6.886 -9.067 1.00 92.06 122 ASN A C 1
ATOM 953 O O . ASN A 1 122 ? 8.386 7.271 -8.352 1.00 92.06 122 ASN A O 1
ATOM 957 N N . PHE A 1 123 ? 9.093 6.498 -10.328 1.00 90.06 123 PHE A N 1
ATOM 958 C CA . PHE A 1 123 ? 7.762 6.526 -10.931 1.00 90.06 123 PHE A CA 1
ATOM 959 C C . PHE A 1 123 ? 6.796 5.568 -10.224 1.00 90.06 123 PHE A C 1
ATOM 961 O O . PHE A 1 123 ? 5.646 5.920 -9.941 1.00 90.06 123 PHE A O 1
ATOM 968 N N . PHE A 1 124 ? 7.269 4.363 -9.898 1.00 91.62 124 PHE A N 1
ATOM 969 C CA . PHE A 1 124 ? 6.497 3.387 -9.139 1.00 91.62 124 PHE A CA 1
ATOM 970 C C . PHE A 1 124 ? 6.196 3.871 -7.714 1.00 91.62 124 PHE A C 1
ATOM 972 O O . PHE A 1 124 ? 5.074 3.702 -7.221 1.00 91.62 124 PHE A O 1
ATOM 979 N N . GLU A 1 125 ? 7.182 4.487 -7.063 1.00 92.31 125 GLU A N 1
ATOM 980 C CA . GLU A 1 125 ? 7.059 5.006 -5.708 1.00 92.31 125 GLU A CA 1
ATOM 981 C C . GLU A 1 125 ? 5.984 6.091 -5.626 1.00 92.31 125 GLU A C 1
ATOM 983 O O . GLU A 1 125 ? 4.995 5.919 -4.907 1.00 92.31 125 GLU A O 1
ATOM 988 N N . THR A 1 126 ? 6.103 7.143 -6.438 1.00 91.69 126 THR A N 1
ATOM 989 C CA . THR A 1 126 ? 5.168 8.274 -6.418 1.00 91.69 126 THR A CA 1
ATOM 990 C C . THR A 1 126 ? 3.764 7.879 -6.878 1.00 91.69 126 THR A C 1
ATOM 992 O O . THR A 1 126 ? 2.767 8.326 -6.309 1.00 91.69 126 THR A O 1
ATOM 995 N N . ARG A 1 127 ? 3.633 7.009 -7.891 1.00 89.56 127 ARG A N 1
ATOM 996 C CA . ARG A 1 127 ? 2.312 6.652 -8.442 1.00 89.56 127 ARG A CA 1
ATOM 997 C C . ARG A 1 127 ? 1.549 5.641 -7.586 1.00 89.56 127 ARG A C 1
ATOM 999 O O . ARG A 1 127 ? 0.318 5.690 -7.558 1.00 89.56 127 ARG A O 1
ATOM 1006 N N . PHE A 1 128 ? 2.243 4.725 -6.906 1.00 92.75 128 PHE A N 1
ATOM 1007 C CA . PHE A 1 128 ? 1.596 3.612 -6.204 1.00 92.75 128 PHE A CA 1
ATOM 1008 C C . PHE A 1 128 ? 1.996 3.480 -4.734 1.00 92.75 128 PHE A C 1
ATOM 1010 O O . PHE A 1 128 ? 1.117 3.253 -3.902 1.00 92.75 128 PHE A O 1
ATOM 1017 N N . MET A 1 129 ? 3.279 3.603 -4.383 1.00 93.38 129 MET A N 1
ATOM 1018 C CA . MET A 1 129 ? 3.730 3.337 -3.009 1.00 93.38 129 MET A CA 1
ATOM 1019 C C . MET A 1 129 ? 3.391 4.462 -2.038 1.00 93.38 129 MET A C 1
ATOM 1021 O O . MET A 1 129 ? 2.955 4.167 -0.925 1.00 93.38 129 MET A O 1
ATOM 1025 N N . GLU A 1 130 ? 3.530 5.724 -2.436 1.00 93.75 130 GLU A N 1
ATOM 1026 C CA . GLU A 1 130 ? 3.133 6.877 -1.621 1.00 93.75 130 GLU A CA 1
ATOM 1027 C C . GLU A 1 130 ? 1.653 6.818 -1.196 1.00 93.75 130 GLU A C 1
ATOM 1029 O O . GLU A 1 130 ? 1.385 6.787 0.011 1.00 93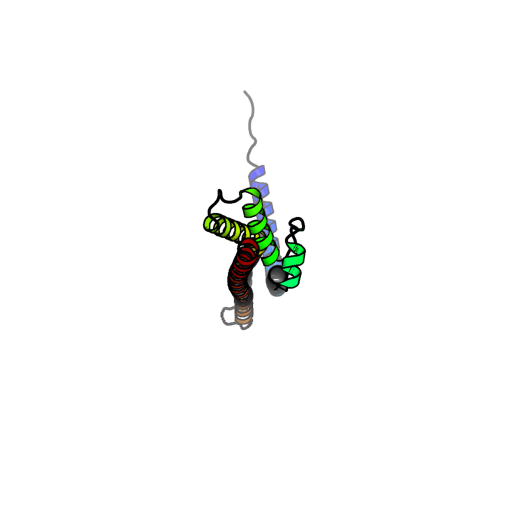.75 130 GLU A O 1
ATOM 1034 N N . PRO A 1 131 ? 0.668 6.720 -2.115 1.00 91.62 131 PRO A N 1
ATOM 1035 C CA . PRO A 1 131 ? -0.742 6.706 -1.723 1.00 91.62 131 PRO A CA 1
ATOM 1036 C C . PRO A 1 131 ? -1.124 5.442 -0.937 1.00 91.62 131 PRO A C 1
ATOM 1038 O O . PRO A 1 131 ? -1.974 5.490 -0.040 1.00 91.62 131 PRO A O 1
ATOM 1041 N N . LEU A 1 132 ? -0.469 4.312 -1.219 1.00 91.94 132 LEU A N 1
ATOM 1042 C CA . LEU A 1 132 ? -0.654 3.076 -0.464 1.00 91.94 132 LEU A CA 1
ATOM 1043 C C . LEU A 1 132 ? -0.104 3.200 0.964 1.00 91.94 132 LEU A C 1
ATOM 1045 O O . LEU A 1 132 ? -0.752 2.755 1.909 1.00 91.94 132 LEU A O 1
ATOM 1049 N N . THR A 1 133 ? 1.043 3.861 1.128 1.00 93.19 133 THR A N 1
ATOM 1050 C CA . THR A 1 133 ? 1.663 4.148 2.429 1.00 93.19 133 THR A CA 1
ATOM 1051 C C . THR A 1 133 ? 0.834 5.127 3.245 1.00 93.19 133 THR A C 1
ATOM 1053 O O . THR A 1 133 ? 0.635 4.909 4.437 1.00 93.19 133 THR A O 1
ATOM 1056 N N . MET A 1 134 ? 0.289 6.174 2.622 1.00 92.88 134 MET A N 1
ATOM 1057 C CA . MET A 1 134 ? -0.646 7.072 3.302 1.00 92.88 134 MET A CA 1
ATOM 1058 C C . MET A 1 134 ? -1.877 6.310 3.803 1.00 92.88 134 MET A C 1
ATOM 1060 O O . MET A 1 134 ? -2.276 6.473 4.953 1.00 92.88 134 MET A O 1
ATOM 1064 N N . SER A 1 135 ? -2.448 5.436 2.969 1.00 90.19 135 SER A N 1
ATOM 1065 C CA . SER A 1 135 ? -3.632 4.650 3.335 1.00 90.19 135 SER A CA 1
ATOM 1066 C C . SER A 1 135 ? -3.344 3.655 4.463 1.00 90.19 135 SER A C 1
ATOM 1068 O O . SER A 1 135 ? -4.142 3.552 5.395 1.00 90.19 135 SER A O 1
ATOM 1070 N N . SER A 1 136 ? -2.206 2.946 4.419 1.00 92.00 136 SER A N 1
ATOM 1071 C CA . SER A 1 136 ? -1.836 1.984 5.465 1.00 92.00 136 SER A CA 1
ATOM 1072 C C . SER A 1 136 ? -1.542 2.685 6.791 1.00 92.00 136 SER A C 1
ATOM 1074 O O . SER A 1 136 ? -2.083 2.289 7.823 1.00 92.00 136 SER A O 1
ATOM 1076 N N . ASN A 1 137 ? -0.779 3.779 6.772 1.00 94.31 137 ASN A N 1
ATOM 1077 C CA . ASN A 1 137 ? -0.361 4.488 7.984 1.00 94.31 137 ASN A CA 1
ATOM 1078 C C . ASN A 1 137 ? -1.516 5.147 8.756 1.00 94.31 137 ASN A C 1
ATOM 1080 O O . ASN A 1 137 ? -1.371 5.418 9.947 1.00 94.31 137 ASN A O 1
ATOM 1084 N N . LEU A 1 138 ? -2.664 5.390 8.116 1.00 93.94 138 LEU A N 1
ATOM 1085 C CA . LEU A 1 138 ? -3.854 5.930 8.780 1.00 93.94 138 LEU A CA 1
ATOM 1086 C C . LEU A 1 138 ? -4.662 4.873 9.545 1.00 93.94 138 LEU A C 1
ATOM 1088 O O . LEU A 1 138 ? -5.414 5.234 10.452 1.00 93.94 138 LEU A O 1
ATOM 1092 N N . LEU A 1 139 ? -4.506 3.582 9.230 1.00 93.19 139 LEU A N 1
ATOM 1093 C CA . LEU A 1 139 ? -5.287 2.513 9.860 1.00 93.19 139 LEU A CA 1
ATOM 1094 C C . LEU A 1 139 ? -4.995 2.370 11.369 1.00 93.19 139 LEU A C 1
ATOM 1096 O O . LEU A 1 139 ? -5.954 2.405 12.143 1.00 93.19 139 LEU A O 1
ATOM 1100 N N . PRO A 1 140 ? -3.734 2.272 11.847 1.00 93.75 140 PRO A N 1
ATOM 1101 C CA . PRO A 1 140 ? -3.477 2.119 13.282 1.00 93.75 140 PRO A CA 1
ATOM 1102 C C . PRO A 1 140 ? -3.990 3.295 14.135 1.00 93.75 140 PRO A C 1
ATOM 1104 O O . PRO A 1 140 ? -4.680 3.038 15.127 1.00 93.75 140 PRO A O 1
ATOM 1107 N N . PRO A 1 141 ? -3.748 4.574 13.766 1.00 93.25 141 PRO A N 1
ATOM 1108 C CA . PRO A 1 141 ? -4.324 5.710 14.485 1.00 93.25 141 PRO A CA 1
ATOM 1109 C C . PRO A 1 141 ? -5.856 5.696 14.501 1.00 93.25 141 PRO A C 1
ATOM 1111 O O . PRO A 1 141 ? -6.461 6.026 15.518 1.00 93.25 141 PRO A O 1
ATOM 1114 N N . LEU A 1 142 ? -6.499 5.277 13.408 1.00 91.62 142 LEU A N 1
ATOM 1115 C CA . LEU A 1 142 ? -7.956 5.188 13.328 1.00 91.62 142 LEU A CA 1
ATOM 1116 C C . LEU A 1 142 ? -8.526 4.121 14.278 1.00 91.62 142 LEU A C 1
ATOM 1118 O O . LEU A 1 142 ? -9.519 4.370 14.964 1.00 91.62 142 LEU A O 1
ATOM 1122 N N . GLY A 1 143 ? -7.863 2.965 14.380 1.00 90.19 143 GLY A N 1
ATOM 1123 C CA . GLY A 1 143 ? -8.186 1.946 15.381 1.00 90.19 143 GLY A CA 1
ATOM 1124 C C . GLY A 1 143 ? -8.074 2.487 16.808 1.00 90.19 143 GLY A C 1
ATOM 1125 O O . GLY A 1 143 ? -9.008 2.335 17.602 1.00 90.19 143 GLY A O 1
ATOM 1126 N N . PHE A 1 144 ? -6.979 3.204 17.091 1.00 92.06 144 PHE A N 1
ATOM 1127 C CA . PHE A 1 144 ? -6.730 3.833 18.388 1.00 92.06 144 PHE A CA 1
ATOM 1128 C C . PHE A 1 144 ? -7.818 4.846 18.771 1.00 92.06 144 PHE A C 1
ATOM 1130 O O . PHE A 1 144 ? -8.272 4.842 19.916 1.00 92.06 144 PHE A O 1
ATOM 1137 N N . ILE A 1 145 ? -8.304 5.658 17.821 1.00 89.50 145 ILE A N 1
ATOM 1138 C CA . ILE A 1 145 ? -9.446 6.563 18.042 1.00 89.50 145 ILE A CA 1
ATOM 1139 C C . ILE A 1 145 ? -10.668 5.773 18.530 1.00 89.50 145 ILE A C 1
ATOM 1141 O O . ILE A 1 145 ? -11.290 6.164 19.518 1.00 89.50 145 ILE A O 1
ATOM 1145 N N . GLY A 1 146 ? -10.979 4.635 17.900 1.00 86.38 146 GLY A N 1
ATOM 1146 C CA . GLY A 1 146 ? -12.076 3.761 18.325 1.00 86.38 146 GLY A CA 1
ATOM 1147 C C . GLY A 1 146 ? -11.935 3.281 19.769 1.00 86.38 146 GLY A C 1
ATOM 1148 O O . GLY A 1 146 ? -12.896 3.343 20.540 1.00 86.38 146 GLY A O 1
ATOM 1149 N N . THR A 1 147 ? -10.725 2.886 20.174 1.00 90.06 147 THR A N 1
ATOM 1150 C CA . THR A 1 147 ? -10.465 2.450 21.552 1.00 90.06 147 THR A CA 1
ATOM 1151 C C . THR A 1 147 ? -10.583 3.592 22.556 1.00 90.06 147 THR A C 1
ATOM 1153 O O . THR A 1 147 ? -11.224 3.425 23.593 1.00 90.06 147 THR A O 1
ATOM 1156 N N . VAL A 1 148 ? -10.008 4.761 22.254 1.00 89.50 148 VAL A N 1
ATOM 1157 C CA . VAL A 1 148 ? -10.074 5.939 23.132 1.00 89.50 148 VAL A CA 1
ATOM 1158 C C . VAL A 1 148 ? -11.522 6.376 23.340 1.00 89.50 148 VAL A C 1
ATOM 1160 O O . VAL A 1 148 ? -11.944 6.568 24.479 1.00 89.50 148 VAL A O 1
ATOM 1163 N N . PHE A 1 149 ? -12.313 6.465 22.269 1.00 84.00 149 PHE A N 1
ATOM 1164 C CA . PHE A 1 149 ? -13.732 6.804 22.382 1.00 84.00 149 PHE A CA 1
ATOM 1165 C C . PHE A 1 149 ? -14.530 5.742 23.143 1.00 84.00 149 PHE A C 1
ATOM 1167 O O . PHE A 1 149 ? -15.346 6.095 23.994 1.00 84.00 149 PHE A O 1
ATOM 1174 N N . GLY A 1 150 ? -14.276 4.454 22.893 1.00 82.38 150 GLY A N 1
ATOM 1175 C CA . GLY A 1 150 ? -14.901 3.365 23.645 1.00 82.38 150 GLY A CA 1
ATOM 1176 C C . GLY A 1 150 ? -14.636 3.478 25.149 1.00 82.38 150 GLY A C 1
ATOM 1177 O O . GLY A 1 150 ? -15.569 3.424 25.948 1.00 82.38 150 GLY A O 1
ATOM 1178 N N . MET A 1 151 ? -13.384 3.739 25.530 1.00 84.25 151 MET A N 1
ATOM 1179 C CA . MET A 1 151 ? -12.975 3.945 26.924 1.00 84.25 151 MET A CA 1
ATOM 1180 C C . MET A 1 151 ? -13.623 5.189 27.550 1.00 84.25 151 MET A C 1
ATOM 1182 O O . MET A 1 151 ? -14.106 5.123 28.680 1.00 84.25 151 MET A O 1
ATOM 1186 N N . ILE A 1 152 ? -13.694 6.313 26.827 1.00 84.12 152 ILE A N 1
ATOM 1187 C CA . ILE A 1 152 ? -14.362 7.536 27.306 1.00 84.12 152 ILE A CA 1
ATOM 1188 C C . ILE A 1 152 ? -15.837 7.260 27.623 1.00 84.12 152 ILE A C 1
ATOM 1190 O O . ILE A 1 152 ? -16.327 7.670 28.675 1.00 84.12 152 ILE A O 1
ATOM 1194 N N . LEU A 1 153 ? -16.543 6.542 26.746 1.00 78.00 153 LEU A N 1
ATOM 1195 C CA . LEU A 1 153 ? -17.960 6.233 26.943 1.00 78.00 153 LEU A CA 1
ATOM 1196 C C . LEU A 1 153 ? -18.193 5.295 28.130 1.00 78.00 153 LEU A C 1
ATOM 1198 O O . LEU A 1 153 ? -19.126 5.520 28.902 1.00 78.00 153 LEU A O 1
ATOM 1202 N N . ILE A 1 154 ? -17.317 4.307 28.328 1.00 78.38 154 ILE A N 1
ATOM 1203 C CA . ILE A 1 154 ? -17.335 3.436 29.511 1.00 78.38 154 ILE A CA 1
ATOM 1204 C C . ILE A 1 154 ? -17.210 4.265 30.798 1.00 78.38 154 ILE A C 1
ATOM 1206 O O . ILE A 1 154 ? -18.003 4.091 31.728 1.00 78.38 154 ILE A O 1
ATOM 1210 N N . PHE A 1 155 ? -16.262 5.208 30.846 1.00 80.44 155 PHE A N 1
ATOM 1211 C CA . PHE A 1 155 ? -16.075 6.073 32.014 1.00 80.44 155 PHE A CA 1
ATOM 1212 C C . PHE A 1 155 ? -17.256 7.026 32.247 1.00 80.44 155 PHE A C 1
ATOM 1214 O O . PHE A 1 155 ? -17.699 7.186 33.387 1.00 80.44 155 PHE A O 1
ATOM 1221 N N . LEU A 1 156 ? -17.805 7.635 31.189 1.00 74.31 156 LEU A N 1
ATOM 1222 C CA . LEU A 1 156 ? -18.954 8.548 31.287 1.00 74.31 156 LEU A CA 1
ATOM 1223 C C . LEU A 1 156 ? -20.233 7.845 31.754 1.00 74.31 156 LEU A C 1
ATOM 1225 O O . LEU A 1 156 ? -21.028 8.427 32.499 1.00 74.31 156 LEU A O 1
ATOM 1229 N N . ALA A 1 157 ? -20.417 6.586 31.363 1.00 69.75 157 ALA A N 1
ATOM 1230 C CA . ALA A 1 157 ? -21.577 5.796 31.745 1.00 69.75 157 ALA A CA 1
ATOM 1231 C C . ALA A 1 157 ? -21.560 5.366 33.230 1.00 69.75 157 ALA A C 1
ATOM 1233 O O . ALA A 1 157 ? -22.570 4.864 33.721 1.00 69.75 157 ALA A O 1
ATOM 1234 N N . LYS A 1 158 ? -20.461 5.602 33.975 1.00 69.00 158 LYS A N 1
ATOM 1235 C CA . LYS A 1 158 ? -20.283 5.196 35.390 1.00 69.00 158 LYS A CA 1
ATOM 1236 C C . LYS A 1 158 ? -20.646 3.727 35.638 1.00 69.00 158 LYS A C 1
ATOM 1238 O O . LYS A 1 158 ? -21.179 3.373 36.689 1.00 69.00 158 LYS A O 1
ATOM 1243 N N . VAL A 1 159 ? -20.402 2.884 34.642 1.00 64.25 159 VAL A N 1
ATOM 1244 C CA . VAL A 1 159 ? -20.740 1.467 34.695 1.00 64.25 159 VAL A CA 1
ATOM 1245 C C . VAL A 1 159 ? -19.883 0.809 35.777 1.00 64.25 159 VAL A C 1
ATOM 1247 O O . VAL A 1 159 ? -18.683 1.067 35.869 1.00 64.25 159 VAL A O 1
ATOM 1250 N N . ASN A 1 160 ? -20.499 -0.026 36.620 1.00 70.75 160 ASN A N 1
ATOM 1251 C CA . ASN A 1 160 ? -19.770 -0.734 37.669 1.00 70.75 160 ASN A CA 1
ATOM 1252 C C . ASN A 1 160 ? -18.623 -1.551 37.042 1.00 70.75 160 ASN A C 1
ATOM 1254 O O . ASN A 1 160 ? -18.884 -2.296 36.088 1.00 70.75 160 ASN A O 1
ATOM 1258 N N . PRO A 1 161 ? -17.390 -1.476 37.582 1.00 65.12 161 PRO A N 1
ATOM 1259 C CA . PRO A 1 161 ? -16.212 -2.093 36.973 1.00 65.12 161 PRO A CA 1
ATOM 1260 C C . PRO A 1 161 ? -16.357 -3.594 36.694 1.00 65.12 161 PRO A C 1
ATOM 1262 O O . PRO A 1 161 ? -15.805 -4.077 35.712 1.00 65.12 161 PRO A O 1
ATOM 1265 N N . GLY A 1 162 ? -17.123 -4.312 37.525 1.00 64.69 162 GLY A N 1
ATOM 1266 C CA . GLY A 1 162 ? -17.374 -5.752 37.400 1.00 64.69 162 GLY A CA 1
ATOM 1267 C C . GLY A 1 162 ? -18.672 -6.138 36.686 1.00 64.69 162 GLY A C 1
ATOM 1268 O O . GLY A 1 162 ? -19.066 -7.295 36.757 1.00 64.69 162 GLY A O 1
ATOM 1269 N N . SER A 1 163 ? -19.378 -5.196 36.056 1.00 75.44 163 SER A N 1
ATOM 1270 C CA . SER A 1 163 ? -20.579 -5.536 35.285 1.00 75.44 163 SER A CA 1
ATOM 1271 C C . SER A 1 163 ? -20.220 -6.038 33.885 1.00 75.44 163 SER A C 1
ATOM 1273 O O . SER A 1 163 ? -19.299 -5.520 33.252 1.00 75.44 163 SER A O 1
ATOM 1275 N N . GLU A 1 164 ? -20.988 -7.001 33.373 1.00 73.44 164 GLU A N 1
ATOM 1276 C CA . GLU A 1 164 ? -20.810 -7.574 32.026 1.00 73.44 164 GLU A CA 1
ATOM 1277 C C . GLU A 1 164 ? -20.796 -6.503 30.924 1.00 73.44 164 GLU A C 1
ATOM 1279 O O . GLU A 1 164 ? -20.075 -6.609 29.934 1.00 73.44 164 GLU A O 1
ATOM 1284 N N . LEU A 1 165 ? -21.544 -5.421 31.136 1.00 68.75 165 LEU A N 1
ATOM 1285 C CA . LEU A 1 165 ? -21.660 -4.295 30.216 1.00 68.75 165 LEU A CA 1
ATOM 1286 C C . LEU A 1 165 ? -20.329 -3.542 30.041 1.00 68.75 165 LEU A C 1
ATOM 1288 O O . LEU A 1 165 ? -19.995 -3.120 28.934 1.00 68.75 165 LEU A O 1
ATOM 1292 N N . ASN A 1 166 ? -19.533 -3.439 31.109 1.00 73.75 166 ASN A N 1
ATOM 1293 C CA . ASN A 1 166 ? -18.185 -2.876 31.047 1.00 73.75 166 ASN A CA 1
ATOM 1294 C C . ASN A 1 166 ? -17.244 -3.781 30.239 1.00 73.75 166 ASN A C 1
ATOM 1296 O O . ASN A 1 166 ? -16.527 -3.319 29.354 1.00 73.75 166 ASN A O 1
ATOM 1300 N N . THR A 1 167 ? -17.281 -5.087 30.510 1.00 78.00 167 THR A N 1
ATOM 1301 C CA . THR A 1 167 ? -16.434 -6.078 29.835 1.00 78.00 167 THR A CA 1
ATOM 1302 C C . THR A 1 167 ? -16.708 -6.128 28.333 1.00 78.00 167 THR A C 1
ATOM 1304 O O . THR A 1 167 ? -15.765 -6.137 27.542 1.00 78.00 167 THR A O 1
ATOM 1307 N N . ILE A 1 168 ? -17.981 -6.098 27.925 1.00 75.94 168 ILE A N 1
ATOM 1308 C CA . ILE A 1 168 ? -18.376 -6.078 26.508 1.00 75.94 168 ILE A CA 1
ATOM 1309 C C . ILE A 1 168 ? -17.923 -4.777 25.834 1.00 75.94 168 ILE A C 1
ATOM 1311 O O . ILE A 1 168 ? -17.347 -4.822 24.746 1.00 75.94 168 ILE A O 1
ATOM 1315 N N . GLY A 1 169 ? -18.128 -3.623 26.480 1.00 74.75 169 GLY A N 1
ATOM 1316 C CA . GLY A 1 169 ? -17.707 -2.325 25.944 1.00 74.75 169 GLY A CA 1
ATOM 1317 C C . GLY A 1 169 ? -16.192 -2.231 25.750 1.00 74.75 169 GLY A C 1
ATOM 1318 O O . GLY A 1 169 ? -15.723 -1.780 24.702 1.00 74.75 169 GLY A O 1
ATOM 1319 N N . LEU A 1 170 ? -15.422 -2.709 26.731 1.00 81.56 170 LEU A N 1
ATOM 1320 C CA . LEU A 1 170 ? -13.962 -2.739 26.670 1.00 81.56 170 LEU A CA 1
ATOM 1321 C C . LEU A 1 170 ? -13.469 -3.706 25.587 1.00 81.56 170 LEU A C 1
ATOM 1323 O O . LEU A 1 170 ? -12.591 -3.356 24.799 1.00 81.56 170 LEU A O 1
ATOM 1327 N N . GLY A 1 171 ? -14.067 -4.897 25.506 1.00 83.00 171 GLY A N 1
ATOM 1328 C CA . GLY A 1 171 ? -13.760 -5.880 24.470 1.00 83.00 171 GLY A CA 1
ATOM 1329 C C . GLY A 1 171 ? -13.994 -5.329 23.064 1.00 83.00 171 GLY A C 1
ATOM 1330 O O . GLY A 1 171 ? -13.117 -5.433 22.209 1.00 83.00 171 GLY A O 1
ATOM 1331 N N . ALA A 1 172 ? -15.129 -4.665 22.840 1.00 80.75 172 ALA A N 1
ATOM 1332 C CA . ALA A 1 172 ? -15.445 -4.048 21.555 1.00 80.75 172 ALA A CA 1
ATOM 1333 C C . ALA A 1 172 ? -14.463 -2.915 21.198 1.00 80.75 172 ALA A C 1
ATOM 1335 O O . ALA A 1 172 ? -13.974 -2.851 20.072 1.00 80.75 172 ALA A O 1
ATOM 1336 N N . ALA A 1 173 ? -14.101 -2.070 22.169 1.00 84.50 173 ALA A N 1
ATOM 1337 C CA . ALA A 1 173 ? -13.118 -1.001 21.989 1.00 84.50 173 ALA A CA 1
ATOM 1338 C C . ALA A 1 173 ? -11.714 -1.533 21.644 1.00 84.50 173 ALA A C 1
ATOM 1340 O O . ALA A 1 173 ? -11.008 -0.936 20.839 1.00 84.50 173 ALA A O 1
ATOM 1341 N N . LEU A 1 174 ? -11.286 -2.654 22.225 1.00 88.81 174 LEU A N 1
ATOM 1342 C CA . LEU A 1 174 ? -10.014 -3.294 21.869 1.00 88.81 174 LEU A CA 1
ATOM 1343 C C . LEU A 1 174 ? -10.084 -3.967 20.494 1.00 88.81 174 LEU A C 1
ATOM 1345 O O . LEU A 1 174 ? -9.121 -3.921 19.724 1.00 88.81 174 LEU A O 1
ATOM 1349 N N . PHE A 1 175 ? -11.237 -4.546 20.157 1.00 89.00 175 PHE A N 1
ATOM 1350 C CA . PHE A 1 175 ? -11.449 -5.214 18.880 1.00 89.00 175 PHE A CA 1
ATOM 1351 C C . PHE A 1 175 ? -11.376 -4.244 17.689 1.00 89.00 175 PHE A C 1
ATOM 1353 O O . PHE A 1 175 ? -10.880 -4.629 16.632 1.00 89.00 175 PHE A O 1
ATOM 1360 N N . THR A 1 176 ? -11.780 -2.972 17.841 1.00 88.00 176 THR A N 1
ATOM 1361 C CA . THR A 1 176 ? -11.598 -1.960 16.777 1.00 88.00 176 THR A CA 1
ATOM 1362 C C . THR A 1 176 ? -10.125 -1.730 16.441 1.00 88.00 176 THR A C 1
ATOM 1364 O O . THR A 1 176 ? -9.769 -1.685 15.265 1.00 88.00 176 THR A O 1
ATOM 1367 N N . THR A 1 177 ? -9.257 -1.629 17.454 1.00 93.25 177 THR A N 1
ATOM 1368 C CA . THR A 1 177 ? -7.810 -1.467 17.235 1.00 93.25 177 THR A CA 1
ATOM 1369 C C . THR A 1 177 ? -7.202 -2.721 16.632 1.00 93.25 177 THR A C 1
ATOM 1371 O O . THR A 1 177 ? -6.444 -2.624 15.669 1.00 93.25 177 THR A O 1
ATOM 1374 N N . LEU A 1 178 ? -7.565 -3.900 17.146 1.00 93.44 178 LEU A N 1
ATOM 1375 C CA . LEU A 1 178 ? -7.091 -5.167 16.595 1.00 93.44 178 LEU A CA 1
ATOM 1376 C C . LEU A 1 178 ? -7.433 -5.284 15.104 1.00 93.44 178 LEU A C 1
ATOM 1378 O O . LEU A 1 178 ? -6.555 -5.585 14.299 1.00 93.44 178 LEU A O 1
ATOM 1382 N N . ALA A 1 179 ? -8.682 -4.997 14.729 1.00 92.62 179 ALA A N 1
ATOM 1383 C CA . ALA A 1 179 ? -9.117 -5.037 13.339 1.00 92.62 179 ALA A CA 1
ATOM 1384 C C . ALA A 1 179 ? -8.301 -4.077 12.459 1.00 92.62 179 ALA A C 1
ATOM 1386 O O . ALA A 1 179 ? -7.805 -4.479 11.408 1.00 92.62 179 ALA A O 1
ATOM 1387 N N . ALA A 1 180 ? -8.098 -2.832 12.899 1.00 93.81 180 ALA A N 1
ATOM 1388 C CA . ALA A 1 180 ? -7.332 -1.851 12.135 1.00 93.81 180 ALA A CA 1
ATOM 1389 C C . ALA A 1 180 ? -5.853 -2.252 11.964 1.00 93.81 180 ALA A C 1
ATOM 1391 O O . ALA A 1 180 ? -5.290 -2.083 10.882 1.00 93.81 180 ALA A O 1
ATOM 1392 N N . LEU A 1 181 ? -5.240 -2.843 12.997 1.00 95.69 181 LEU A N 1
ATOM 1393 C CA . LEU A 1 181 ? -3.876 -3.374 12.931 1.00 95.69 181 LEU A CA 1
ATOM 1394 C C . LEU A 1 181 ? -3.762 -4.556 11.966 1.00 95.69 181 LEU A C 1
ATOM 1396 O O . LEU A 1 181 ? -2.798 -4.630 11.210 1.00 95.69 181 LEU A O 1
ATOM 1400 N N . VAL A 1 182 ? -4.744 -5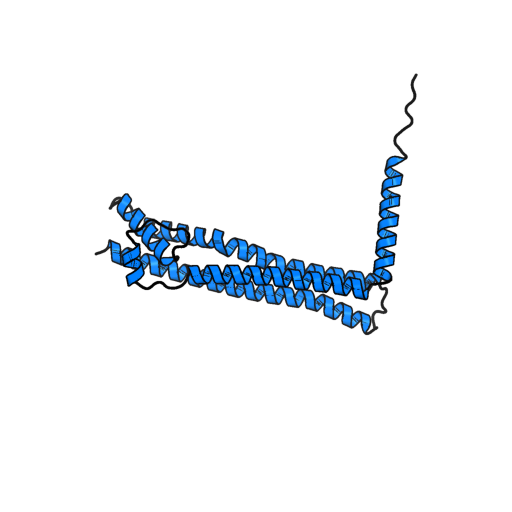.460 11.946 1.00 96.44 182 VAL A N 1
ATOM 1401 C CA . VAL A 1 182 ? -4.769 -6.572 10.983 1.00 96.44 182 VAL A CA 1
ATOM 1402 C C . VAL A 1 182 ? -4.825 -6.040 9.549 1.00 96.44 182 VAL A C 1
ATOM 1404 O O . VAL A 1 182 ? -4.035 -6.468 8.709 1.00 96.44 182 VAL A O 1
ATOM 1407 N N . LEU A 1 183 ? -5.701 -5.067 9.272 1.00 95.06 183 LEU A N 1
ATOM 1408 C CA . LEU A 1 183 ? -5.794 -4.437 7.949 1.00 95.06 183 LEU A CA 1
ATOM 1409 C C . LEU A 1 183 ? -4.485 -3.738 7.553 1.00 95.06 183 LEU A C 1
ATOM 1411 O O . LEU A 1 183 ? -4.037 -3.871 6.414 1.00 95.06 183 LEU A O 1
ATOM 1415 N N . PHE A 1 184 ? -3.846 -3.044 8.499 1.00 96.19 184 PHE A N 1
ATOM 1416 C CA . PHE A 1 184 ? -2.535 -2.426 8.305 1.00 96.19 184 PHE A CA 1
ATOM 1417 C C . PHE A 1 184 ? -1.467 -3.456 7.919 1.00 96.19 184 PHE A C 1
ATOM 1419 O O . PHE A 1 184 ? -0.794 -3.290 6.902 1.00 96.19 184 PHE A O 1
ATOM 1426 N N . VAL A 1 185 ? -1.347 -4.546 8.684 1.00 96.75 185 VAL A N 1
ATOM 1427 C CA . VAL A 1 185 ? -0.352 -5.600 8.435 1.00 96.75 185 VAL A CA 1
ATOM 1428 C C . VAL A 1 185 ? -0.552 -6.233 7.059 1.00 96.75 185 VAL A C 1
ATOM 1430 O O . VAL A 1 185 ? 0.423 -6.447 6.341 1.00 96.75 185 VAL A O 1
ATOM 1433 N N . ILE A 1 186 ? -1.800 -6.494 6.659 1.00 96.31 186 ILE A N 1
ATOM 1434 C CA . ILE A 1 186 ? -2.102 -7.041 5.330 1.00 96.31 186 ILE A CA 1
ATOM 1435 C C . ILE A 1 186 ? -1.599 -6.098 4.227 1.00 96.31 186 ILE A C 1
ATOM 1437 O O . ILE A 1 186 ? -0.933 -6.556 3.297 1.00 96.31 186 ILE A O 1
ATOM 1441 N N . LEU A 1 187 ? -1.864 -4.791 4.332 1.00 94.50 187 LEU A N 1
ATOM 1442 C CA . LEU A 1 187 ? -1.381 -3.822 3.343 1.00 94.50 187 LEU A CA 1
ATOM 1443 C C . LEU A 1 187 ? 0.149 -3.715 3.322 1.00 94.50 187 LEU A C 1
ATOM 1445 O O . LEU A 1 187 ? 0.726 -3.656 2.239 1.00 94.50 187 LEU A O 1
ATOM 1449 N N . GLU A 1 188 ? 0.823 -3.746 4.474 1.00 95.56 188 GLU A N 1
ATOM 1450 C CA . GLU A 1 188 ? 2.294 -3.730 4.522 1.00 95.56 188 GLU A CA 1
ATOM 1451 C C . GLU A 1 188 ? 2.918 -4.976 3.882 1.00 95.56 188 GLU A C 1
ATOM 1453 O O . GLU A 1 188 ? 3.910 -4.875 3.156 1.00 95.56 188 GLU A O 1
ATOM 1458 N N . ILE A 1 189 ? 2.314 -6.153 4.070 1.00 96.31 189 ILE A N 1
ATOM 1459 C CA . ILE A 1 189 ? 2.750 -7.378 3.385 1.00 96.31 189 ILE A CA 1
ATOM 1460 C C . ILE A 1 189 ? 2.623 -7.218 1.866 1.00 96.31 189 ILE A C 1
ATOM 1462 O O . ILE A 1 189 ? 3.560 -7.544 1.131 1.00 96.31 189 ILE A O 1
ATOM 1466 N N . ILE A 1 190 ? 1.496 -6.680 1.392 1.00 94.94 190 ILE A N 1
ATOM 1467 C CA . ILE A 1 190 ? 1.268 -6.434 -0.037 1.00 94.94 190 ILE A CA 1
ATOM 1468 C C . ILE A 1 190 ? 2.290 -5.428 -0.585 1.00 94.94 190 ILE A C 1
ATOM 1470 O O . ILE A 1 190 ? 2.883 -5.686 -1.632 1.00 94.94 190 ILE A O 1
ATOM 1474 N N . LYS A 1 191 ? 2.564 -4.329 0.130 1.00 94.00 191 LYS A N 1
ATOM 1475 C CA . LYS A 1 191 ? 3.588 -3.336 -0.244 1.00 94.00 191 LYS A CA 1
ATOM 1476 C C . LYS A 1 191 ? 4.961 -3.971 -0.420 1.00 94.00 191 LYS A C 1
ATOM 1478 O O . LYS A 1 191 ? 5.583 -3.813 -1.468 1.00 94.00 191 LYS A O 1
ATOM 1483 N N . MET A 1 192 ? 5.423 -4.728 0.578 1.00 94.25 192 MET A N 1
ATOM 1484 C CA . MET A 1 192 ? 6.721 -5.407 0.515 1.00 94.25 192 MET A CA 1
ATOM 1485 C C . MET A 1 192 ? 6.810 -6.353 -0.685 1.00 94.25 192 MET A C 1
ATOM 1487 O O . MET A 1 192 ? 7.848 -6.430 -1.346 1.00 94.25 192 MET A O 1
ATOM 1491 N N . TRP A 1 193 ? 5.725 -7.068 -0.983 1.00 95.25 193 TRP A N 1
ATOM 1492 C CA . TRP A 1 193 ? 5.663 -7.953 -2.139 1.00 95.25 193 TRP A CA 1
ATOM 1493 C C . TRP A 1 193 ? 5.704 -7.186 -3.469 1.00 95.25 193 TRP A C 1
ATOM 1495 O O . TRP A 1 193 ? 6.471 -7.555 -4.359 1.00 95.25 193 TRP A O 1
ATOM 1505 N N . LEU A 1 194 ? 4.958 -6.085 -3.583 1.00 93.62 194 LEU A N 1
ATOM 1506 C CA . LEU A 1 194 ? 4.938 -5.227 -4.769 1.00 93.62 194 LEU A CA 1
ATOM 1507 C C . LEU A 1 194 ? 6.303 -4.589 -5.057 1.00 93.62 194 LEU A C 1
ATOM 1509 O O . LEU A 1 194 ? 6.733 -4.592 -6.205 1.00 93.62 194 LEU A O 1
ATOM 1513 N N . VAL A 1 195 ? 7.020 -4.112 -4.035 1.00 94.06 195 VAL A N 1
ATOM 1514 C CA . VAL A 1 195 ? 8.376 -3.550 -4.198 1.00 94.06 195 VAL A CA 1
ATOM 1515 C C . VAL A 1 195 ? 9.351 -4.605 -4.724 1.00 94.06 195 VAL A C 1
ATOM 1517 O O . VAL A 1 195 ? 10.123 -4.340 -5.644 1.00 94.06 195 VAL A O 1
ATOM 1520 N N . ARG A 1 196 ? 9.297 -5.830 -4.185 1.00 93.69 196 ARG A N 1
ATOM 1521 C CA . ARG A 1 196 ? 10.127 -6.943 -4.679 1.00 93.69 196 ARG A CA 1
ATOM 1522 C C . ARG A 1 196 ? 9.807 -7.280 -6.132 1.00 93.69 196 ARG A C 1
ATOM 1524 O O . ARG A 1 196 ? 10.724 -7.519 -6.916 1.00 93.69 196 ARG A O 1
ATOM 1531 N N . LEU A 1 197 ? 8.521 -7.299 -6.484 1.00 91.94 197 LEU A N 1
ATOM 1532 C CA . LEU A 1 197 ? 8.087 -7.553 -7.852 1.00 91.94 197 LEU A CA 1
ATOM 1533 C C . LEU A 1 197 ? 8.542 -6.434 -8.798 1.00 91.94 197 LEU A C 1
ATOM 1535 O O . LEU A 1 197 ? 9.057 -6.740 -9.865 1.00 91.94 197 LEU A O 1
ATOM 1539 N N . CYS A 1 198 ? 8.424 -5.170 -8.387 1.00 93.19 198 CYS A N 1
ATOM 1540 C CA . CYS A 1 198 ? 8.893 -4.009 -9.142 1.00 93.19 198 CYS A CA 1
ATOM 1541 C C . CYS A 1 198 ? 10.379 -4.122 -9.490 1.00 93.19 198 CYS A C 1
ATOM 1543 O O . CYS A 1 198 ? 10.727 -4.144 -10.666 1.00 93.19 198 CYS A O 1
ATOM 1545 N N . ARG A 1 199 ? 11.245 -4.338 -8.492 1.00 93.25 199 ARG A N 1
ATOM 1546 C CA . ARG A 1 199 ? 12.691 -4.501 -8.718 1.00 93.25 199 ARG A CA 1
ATOM 1547 C C . ARG A 1 199 ? 13.015 -5.631 -9.687 1.00 93.25 199 ARG A C 1
ATOM 1549 O O . ARG A 1 199 ? 13.832 -5.457 -10.582 1.00 93.25 199 ARG A O 1
ATOM 1556 N N . LYS A 1 200 ? 12.335 -6.774 -9.543 1.00 91.81 200 LYS A N 1
ATOM 1557 C CA . LYS A 1 200 ? 12.502 -7.905 -10.462 1.00 91.81 200 LYS A CA 1
ATOM 1558 C C . LYS A 1 200 ? 12.130 -7.529 -11.902 1.00 91.81 200 LYS A C 1
ATOM 1560 O O . LYS A 1 200 ? 12.833 -7.916 -12.825 1.00 91.81 200 LYS A O 1
ATOM 1565 N N . ARG A 1 201 ? 11.038 -6.785 -12.092 1.00 89.31 201 ARG A N 1
ATOM 1566 C CA . ARG A 1 201 ? 10.559 -6.354 -13.414 1.00 89.31 201 ARG A CA 1
ATOM 1567 C C . ARG A 1 201 ? 11.461 -5.306 -14.056 1.00 89.31 201 ARG A C 1
ATOM 1569 O O . ARG A 1 201 ? 11.646 -5.351 -15.264 1.00 89.31 201 ARG A O 1
ATOM 1576 N N . ILE A 1 202 ? 12.034 -4.403 -13.264 1.00 92.06 202 ILE A N 1
ATOM 1577 C CA . ILE A 1 202 ? 13.027 -3.443 -13.759 1.00 92.06 202 ILE A CA 1
ATOM 1578 C C . ILE A 1 202 ? 14.258 -4.187 -14.270 1.00 92.06 202 ILE A C 1
ATOM 1580 O O . ILE A 1 202 ? 14.699 -3.923 -15.380 1.00 92.06 202 ILE A O 1
ATOM 1584 N N . GLU A 1 203 ? 14.764 -5.154 -13.503 1.00 91.69 203 GLU A N 1
ATOM 1585 C CA . GLU A 1 203 ? 15.926 -5.945 -13.914 1.00 91.69 203 GLU A CA 1
ATOM 1586 C C . GLU A 1 203 ? 15.657 -6.747 -15.196 1.00 91.69 203 GLU A C 1
ATOM 1588 O O . GLU A 1 203 ? 16.469 -6.738 -16.113 1.00 91.69 203 GLU A O 1
ATOM 1593 N N . GLU A 1 204 ? 14.487 -7.388 -15.298 1.00 89.81 204 GLU A N 1
ATOM 1594 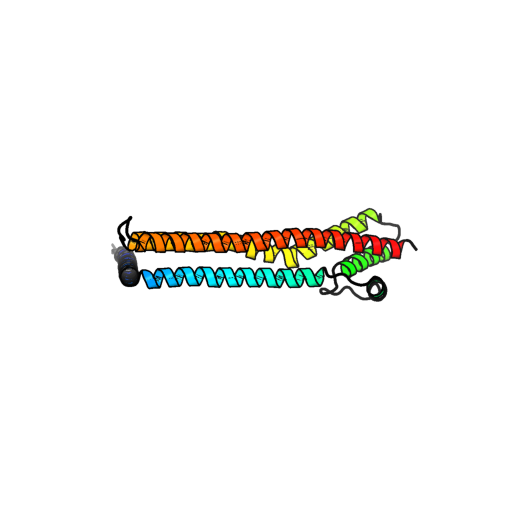C CA . GLU A 1 204 ? 14.056 -8.072 -16.526 1.00 89.81 204 GLU A CA 1
ATOM 1595 C C . GLU A 1 204 ? 13.990 -7.114 -17.729 1.00 89.81 204 GLU A C 1
ATOM 1597 O O . GLU A 1 204 ? 14.434 -7.473 -18.817 1.00 89.81 204 GLU A O 1
ATOM 1602 N N . GLY A 1 205 ? 13.478 -5.893 -17.536 1.00 87.50 205 GLY A N 1
ATOM 1603 C CA . GLY A 1 205 ? 13.426 -4.878 -18.589 1.00 87.50 205 GLY A CA 1
ATOM 1604 C C . GLY A 1 205 ? 14.801 -4.367 -19.012 1.00 87.50 205 GLY A C 1
ATOM 1605 O O . GLY A 1 205 ? 15.030 -4.185 -20.202 1.00 87.50 205 GLY A O 1
ATOM 1606 N N . LEU A 1 206 ? 15.729 -4.178 -18.070 1.00 89.88 206 LEU A N 1
ATOM 1607 C CA . LEU A 1 206 ? 17.102 -3.773 -18.379 1.00 89.88 206 LEU A CA 1
ATOM 1608 C C . LEU A 1 206 ? 17.843 -4.861 -19.165 1.00 89.88 206 LEU A C 1
ATOM 1610 O O . LEU A 1 206 ? 18.421 -4.555 -20.202 1.00 89.88 206 LEU A O 1
ATOM 1614 N N . MET A 1 207 ? 17.744 -6.129 -18.746 1.00 89.12 207 MET A N 1
ATOM 1615 C CA . MET A 1 207 ? 18.346 -7.252 -19.482 1.00 89.12 207 MET A CA 1
ATOM 1616 C C . MET A 1 207 ? 17.801 -7.358 -20.914 1.00 89.12 207 MET A C 1
ATOM 1618 O O . MET A 1 207 ? 18.566 -7.552 -21.856 1.00 89.12 207 MET A O 1
ATOM 1622 N N . ALA A 1 208 ? 16.485 -7.197 -21.094 1.00 87.38 208 ALA A N 1
ATOM 1623 C CA . ALA A 1 208 ? 15.871 -7.203 -22.420 1.00 87.38 208 ALA A CA 1
ATOM 1624 C C . ALA A 1 208 ? 16.337 -6.015 -23.282 1.00 87.38 208 ALA A C 1
ATOM 1626 O O . ALA A 1 208 ? 16.525 -6.162 -24.488 1.00 87.38 208 ALA A O 1
ATOM 1627 N N . ALA A 1 209 ? 16.531 -4.840 -22.678 1.00 86.56 209 ALA A N 1
ATOM 1628 C CA . ALA A 1 209 ? 17.019 -3.661 -23.382 1.00 86.56 209 ALA A CA 1
ATOM 1629 C C . ALA A 1 209 ? 18.482 -3.823 -23.829 1.00 86.56 209 ALA A C 1
ATOM 1631 O O . ALA A 1 209 ? 18.804 -3.499 -24.970 1.00 86.56 209 ALA A O 1
ATOM 1632 N N . GLU A 1 210 ? 19.341 -4.383 -22.972 1.00 86.00 210 GLU A N 1
ATOM 1633 C CA . GLU A 1 210 ? 20.737 -4.688 -23.303 1.00 86.00 210 GLU A CA 1
ATOM 1634 C C . GLU A 1 210 ? 20.845 -5.675 -24.473 1.00 86.00 210 GLU A C 1
ATOM 1636 O O . GLU A 1 210 ? 21.621 -5.432 -25.398 1.00 86.00 210 GLU A O 1
ATOM 1641 N N . GLU A 1 211 ? 20.025 -6.736 -24.489 1.00 85.88 211 GLU A N 1
ATOM 1642 C CA . GLU A 1 211 ? 19.967 -7.701 -25.600 1.00 85.88 211 GLU A CA 1
ATOM 1643 C C . GLU A 1 211 ? 19.588 -7.026 -26.929 1.00 85.88 211 GLU A C 1
ATOM 1645 O O . GLU A 1 211 ? 20.119 -7.382 -27.980 1.00 85.88 211 GLU A O 1
ATOM 1650 N N . LEU A 1 212 ? 18.700 -6.028 -26.888 1.00 81.38 212 LEU A N 1
ATOM 1651 C CA . LEU A 1 212 ? 18.254 -5.286 -28.070 1.00 81.38 212 LEU A CA 1
ATOM 1652 C C . LEU A 1 212 ? 19.279 -4.271 -28.581 1.00 81.38 212 LEU A C 1
ATOM 1654 O O . LEU A 1 212 ? 19.308 -4.000 -29.778 1.00 81.38 212 LEU A O 1
ATOM 1658 N N . THR A 1 213 ? 20.090 -3.687 -27.698 1.00 76.56 213 THR A N 1
ATOM 1659 C CA . THR A 1 213 ? 21.127 -2.710 -28.078 1.00 76.56 213 THR A CA 1
ATOM 1660 C C . THR A 1 213 ? 22.485 -3.347 -28.383 1.00 76.56 213 THR A C 1
ATOM 1662 O O . THR A 1 213 ? 23.321 -2.711 -29.017 1.00 76.56 213 THR A O 1
ATOM 1665 N N . GLY A 1 214 ? 22.721 -4.579 -27.918 1.00 66.38 214 GLY A N 1
ATOM 1666 C CA . GLY A 1 214 ? 23.981 -5.313 -28.072 1.00 66.38 214 GLY A CA 1
ATOM 1667 C C . GLY A 1 214 ? 24.064 -6.253 -29.285 1.00 66.38 214 GLY A C 1
ATOM 1668 O O . GLY A 1 214 ? 25.076 -6.943 -29.419 1.00 66.38 214 GLY A O 1
ATOM 1669 N N . SER A 1 215 ? 23.032 -6.310 -30.140 1.00 47.03 215 SER A N 1
ATOM 1670 C CA . SER A 1 215 ? 23.015 -7.068 -31.409 1.00 47.03 215 SER A CA 1
ATOM 1671 C C . SER A 1 215 ? 23.219 -6.160 -32.616 1.00 47.03 215 SER A C 1
ATOM 1673 O O . SER A 1 215 ? 23.988 -6.547 -33.522 1.00 47.03 215 SER A O 1
#

pLDDT: mean 81.16, std 13.06, range [42.19, 96.75]

Foldseek 3Di:
DDDDDDDDPPVVVVVVVVVVVVVVVLVVCLVCVVVVLVVLLVVLVVLLVVLLVVLVVLLVLLCVLLDDDDLVVLVVPLPDDDDPSHRLLSQLLNQLLVVCVVCPPVDDSVVSLVVSLVVSLVSSCVRRVVSSVVSLVVLQVSLVSSLVSLVVSLVSNVPDCPDPVSVVSNVSSNVSNVVSVVSSVVSVVSSVVSSVSSSVSSVVSSVSNCVVVVD